Protein AF-A0A3M6Y7X3-F1 (afdb_monomer_lite)

Secondary structure (DSSP, 8-state):
----------------TT----TTSS--S-HHHHHHHHHHHTTTTSS--SSTTHHHHHHHHHHHHHHHHHH---HHHHHHHHHHHHHHHHHHGGGG--HHHHTTSBTTHHHHHHHHHHHHTT---HHHHHHHHHHHHHHHT--B-TTSPBPSB--TT-TTSSTT-EEHHHHHHHHHHHHHHHHH--S--HHHHHHSHHHHHHHHHHHHHHHHB-TTSPBPSEE--

Radius of gyration: 23.3 Å; chains: 1; bounding box: 44×69×65 Å

Structure (mmCIF, N/CA/C/O backbone):
data_AF-A0A3M6Y7X3-F1
#
_entry.id   AF-A0A3M6Y7X3-F1
#
loop_
_atom_site.group_PDB
_atom_site.id
_atom_site.type_symbol
_atom_site.label_atom_id
_atom_site.label_alt_id
_atom_site.label_comp_id
_atom_site.label_asym_id
_atom_site.label_entity_id
_atom_site.label_seq_id
_atom_site.pdbx_PDB_ins_code
_atom_site.Cartn_x
_atom_site.Cartn_y
_atom_site.Cartn_z
_atom_site.occupancy
_atom_site.B_iso_or_equiv
_atom_site.auth_seq_id
_atom_site.auth_comp_id
_atom_site.auth_asym_id
_atom_site.auth_atom_id
_atom_site.pdbx_PDB_model_num
ATOM 1 N N . MET A 1 1 ? -21.185 -50.420 46.288 1.00 38.09 1 MET A N 1
ATOM 2 C CA . MET A 1 1 ? -20.747 -51.317 45.190 1.00 38.09 1 MET A CA 1
ATOM 3 C C . MET A 1 1 ? -21.552 -50.899 43.960 1.00 38.09 1 MET A C 1
ATOM 5 O O . MET A 1 1 ? -22.755 -51.066 44.001 1.00 38.09 1 MET A O 1
ATOM 9 N N . LYS A 1 2 ? -21.058 -50.208 42.930 1.00 34.00 2 LYS A N 1
ATOM 10 C CA . LYS A 1 2 ? -19.725 -50.095 42.325 1.00 34.00 2 LYS A CA 1
ATOM 11 C C . LYS A 1 2 ? -19.302 -48.622 42.179 1.00 34.00 2 LYS A C 1
ATOM 13 O O . LYS A 1 2 ? -20.116 -47.788 41.801 1.00 34.00 2 LYS A O 1
ATOM 18 N N . LEU A 1 3 ? -18.031 -48.349 42.477 1.00 35.94 3 LEU A N 1
ATOM 19 C CA . LEU A 1 3 ? -17.312 -47.155 42.035 1.00 35.94 3 LEU A CA 1
ATOM 20 C C . LEU A 1 3 ? -17.139 -47.216 40.512 1.00 35.94 3 LEU A C 1
ATOM 22 O O . LEU A 1 3 ? -16.834 -48.288 39.989 1.00 35.94 3 LEU A O 1
ATOM 26 N N . MET A 1 4 ? -17.210 -46.071 39.836 1.00 33.69 4 MET A N 1
ATOM 27 C CA . MET A 1 4 ? -16.485 -45.880 38.583 1.00 33.69 4 MET A CA 1
ATOM 28 C C . MET A 1 4 ? -15.572 -44.670 38.756 1.00 33.69 4 MET A C 1
ATOM 30 O O . MET A 1 4 ? -16.012 -43.528 38.835 1.00 33.69 4 MET A O 1
ATOM 34 N N . GLN A 1 5 ? -14.293 -44.983 38.942 1.00 41.19 5 GLN A N 1
ATOM 35 C CA . GLN A 1 5 ? -13.183 -44.046 38.949 1.00 41.19 5 GLN A CA 1
ATOM 36 C C . GLN A 1 5 ? -13.017 -43.471 37.541 1.00 41.19 5 GLN A C 1
ATOM 38 O O . GLN A 1 5 ? -12.922 -44.227 36.579 1.00 41.19 5 GLN A O 1
ATOM 43 N N . CYS A 1 6 ? -12.883 -42.154 37.441 1.00 29.45 6 CYS A N 1
ATOM 44 C CA . CYS A 1 6 ? -12.086 -41.536 36.390 1.00 29.45 6 CYS A CA 1
ATOM 45 C C . CYS A 1 6 ? -11.098 -40.599 37.088 1.00 29.45 6 CYS A C 1
ATOM 47 O O . CYS A 1 6 ? -11.340 -39.413 37.281 1.00 29.45 6 CYS A O 1
ATOM 49 N N . LEU A 1 7 ? -10.017 -41.202 37.579 1.00 40.16 7 LEU A N 1
ATOM 50 C CA . LEU A 1 7 ? -8.804 -40.515 37.996 1.00 40.16 7 LEU A CA 1
ATOM 51 C C . LEU A 1 7 ? -7.854 -40.568 36.805 1.00 40.16 7 LEU A C 1
ATOM 53 O O . LEU A 1 7 ? -7.354 -41.646 36.516 1.00 40.16 7 LEU A O 1
ATOM 57 N N . THR A 1 8 ? -7.582 -39.423 36.181 1.00 35.75 8 THR A N 1
ATOM 58 C CA . THR A 1 8 ? -6.240 -39.073 35.684 1.00 35.75 8 THR A CA 1
ATOM 59 C C . THR A 1 8 ? -6.136 -37.558 35.470 1.00 35.75 8 THR A C 1
ATOM 61 O O . THR A 1 8 ? -6.672 -37.034 34.503 1.00 35.75 8 THR A O 1
ATOM 64 N N . SER A 1 9 ? -5.405 -36.906 36.387 1.00 34.81 9 SER A N 1
ATOM 65 C CA . SER A 1 9 ? -4.525 -35.732 36.197 1.00 34.81 9 SER A CA 1
ATOM 66 C C . SER A 1 9 ? -5.149 -34.442 35.620 1.00 34.81 9 SER A C 1
ATOM 68 O O . SER A 1 9 ? -5.301 -34.309 34.416 1.00 34.81 9 SER A O 1
ATOM 70 N N . ALA A 1 10 ? -5.659 -33.496 36.417 1.00 38.59 10 ALA A N 1
ATOM 71 C CA . ALA A 1 10 ? -4.965 -32.513 37.273 1.00 38.59 10 ALA A CA 1
ATOM 72 C C . ALA A 1 10 ? -4.172 -31.426 36.512 1.00 38.59 10 ALA A C 1
ATOM 74 O O . ALA A 1 10 ? -3.019 -31.636 36.165 1.00 38.59 10 ALA A O 1
ATOM 75 N N . PHE A 1 11 ? -4.787 -30.247 36.354 1.00 38.00 11 PHE A N 1
ATOM 76 C CA . PHE A 1 11 ? -4.205 -28.938 36.702 1.00 38.00 11 PHE A CA 1
ATOM 77 C C . PHE A 1 11 ? -5.358 -27.939 36.932 1.00 38.00 11 PHE A C 1
ATOM 79 O O . PHE A 1 11 ? -5.644 -27.069 36.117 1.00 38.00 11 PHE A O 1
ATOM 86 N N . CYS A 1 12 ? -6.068 -28.099 38.053 1.00 37.12 12 CYS A N 1
ATOM 87 C CA . CYS A 1 12 ? -6.930 -27.049 38.598 1.00 37.12 12 CYS A CA 1
ATOM 88 C C . CYS A 1 12 ? -6.118 -26.295 39.651 1.00 37.12 12 CYS A C 1
ATOM 90 O O . CYS A 1 12 ? -5.846 -26.841 40.719 1.00 37.12 12 CYS A O 1
ATOM 92 N N . LEU A 1 13 ? -5.725 -25.058 39.357 1.00 41.94 13 LEU A N 1
ATOM 93 C CA . LEU A 1 13 ? -5.190 -24.140 40.357 1.00 41.94 13 LEU A CA 1
ATOM 94 C C . LEU A 1 13 ? -6.252 -23.080 40.669 1.00 41.94 13 LEU A C 1
ATOM 96 O O . LEU A 1 13 ? -6.649 -22.316 39.798 1.00 41.94 13 LEU A O 1
ATOM 100 N N . ALA A 1 14 ? -6.655 -23.093 41.942 1.00 38.19 14 ALA A N 1
ATOM 101 C CA . ALA A 1 14 ? -7.482 -22.145 42.690 1.00 38.19 14 ALA A CA 1
ATOM 102 C C . ALA A 1 14 ? -8.991 -22.053 42.365 1.00 38.19 14 ALA A C 1
ATOM 104 O O . ALA A 1 14 ? -9.420 -21.561 41.327 1.00 38.19 14 ALA A O 1
ATOM 105 N N . LEU A 1 15 ? -9.801 -22.447 43.360 1.00 36.34 15 LEU A N 1
ATOM 106 C CA . LEU A 1 15 ? -11.173 -21.975 43.546 1.00 36.34 15 LEU A CA 1
ATOM 107 C C . LEU A 1 15 ? -11.137 -20.534 44.071 1.00 36.34 15 LEU A C 1
ATOM 109 O O . LEU A 1 15 ? -10.668 -20.302 45.184 1.00 36.34 15 LEU A O 1
ATOM 113 N N . VAL A 1 16 ? -11.721 -19.602 43.324 1.00 43.09 16 VAL A N 1
ATOM 114 C CA . VAL A 1 16 ? -12.246 -18.347 43.870 1.00 43.09 16 VAL A CA 1
ATOM 115 C C . VAL A 1 16 ? -13.746 -18.344 43.558 1.00 43.09 16 VAL A C 1
ATOM 117 O O . VAL A 1 16 ? -14.145 -18.507 42.410 1.00 43.09 16 VAL A O 1
ATOM 120 N N . GLU A 1 17 ? -14.574 -18.269 44.603 1.00 44.19 17 GLU A N 1
ATOM 121 C CA . GLU A 1 17 ? -16.031 -18.038 44.531 1.00 44.19 17 GLU A CA 1
ATOM 122 C C . GLU A 1 17 ? -16.899 -19.080 43.795 1.00 44.19 17 GLU A C 1
ATOM 124 O O . GLU A 1 17 ? -17.837 -18.749 43.073 1.00 44.19 17 GLU A O 1
ATOM 129 N N . GLY A 1 18 ? -16.666 -20.374 44.039 1.00 42.88 18 GLY A N 1
ATOM 130 C CA . GLY A 1 18 ? -17.723 -21.387 43.872 1.00 42.88 18 GLY A CA 1
ATOM 131 C C . GLY A 1 18 ? -18.232 -21.632 42.444 1.00 42.88 18 GLY A C 1
ATOM 132 O O . GLY A 1 18 ? -19.245 -22.309 42.276 1.00 42.88 18 GLY A O 1
ATOM 133 N N . ARG A 1 19 ? -17.536 -21.151 41.408 1.00 39.88 19 ARG A N 1
ATOM 134 C CA . ARG A 1 19 ? -17.781 -21.553 40.017 1.00 39.88 19 ARG A CA 1
ATOM 135 C C . ARG A 1 19 ? -16.700 -22.521 39.557 1.00 39.88 19 ARG A C 1
ATOM 137 O O . ARG A 1 19 ? -15.529 -22.169 39.458 1.00 39.88 19 ARG A O 1
ATOM 144 N N . CYS A 1 20 ? -17.106 -23.749 39.248 1.00 39.94 20 CYS A N 1
ATOM 145 C CA . CYS A 1 20 ? -16.281 -24.671 38.481 1.00 39.94 20 CYS A CA 1
ATOM 146 C C . CYS A 1 20 ? -16.370 -24.227 37.016 1.00 39.94 20 CYS A C 1
ATOM 148 O O . CYS A 1 20 ? -17.344 -24.535 36.334 1.00 39.94 20 CYS A O 1
ATOM 150 N N . ILE A 1 21 ? -15.407 -23.426 36.554 1.00 42.75 21 ILE A N 1
ATOM 151 C CA . ILE A 1 21 ? -15.276 -23.133 35.126 1.00 42.75 21 ILE A CA 1
ATOM 152 C C . ILE A 1 21 ? -14.597 -24.353 34.514 1.00 42.75 21 ILE A C 1
ATOM 154 O O . ILE A 1 21 ? -13.388 -24.546 34.641 1.00 42.75 21 ILE A O 1
ATOM 158 N N . CYS A 1 22 ? -15.390 -25.226 33.897 1.00 40.78 22 CYS A N 1
ATOM 159 C CA . CYS A 1 22 ? -14.844 -26.242 33.016 1.00 40.78 22 CYS A CA 1
ATOM 160 C C . CYS A 1 22 ? -14.127 -25.530 31.862 1.00 40.78 22 CYS A C 1
ATOM 162 O O . CYS A 1 22 ? -14.682 -24.622 31.246 1.00 40.78 22 CYS A O 1
ATOM 164 N N . LEU A 1 23 ? -12.915 -25.976 31.533 1.00 47.94 23 LEU A N 1
ATOM 165 C CA . LEU A 1 23 ? -12.105 -25.496 30.405 1.00 47.94 23 LEU A CA 1
ATOM 166 C C . LEU A 1 23 ? -12.697 -25.909 29.032 1.00 47.94 23 LEU A C 1
ATOM 168 O O . LEU A 1 23 ? -11.964 -26.194 28.093 1.00 47.94 23 LEU A O 1
ATOM 172 N N . GLY A 1 24 ? -14.025 -26.017 28.948 1.00 42.31 24 GLY A N 1
ATOM 173 C CA . GLY A 1 24 ? -14.798 -26.400 27.768 1.00 42.31 24 GLY A CA 1
ATOM 174 C C . GLY A 1 24 ? -15.565 -25.241 27.123 1.00 42.31 24 GLY A C 1
ATOM 175 O O . GLY A 1 24 ? -15.971 -25.384 25.978 1.00 42.31 24 GLY A O 1
ATOM 176 N N . ASP A 1 25 ? -15.699 -24.091 27.798 1.00 40.84 25 ASP A N 1
ATOM 177 C CA . ASP A 1 25 ? -16.406 -22.900 27.277 1.00 40.84 25 ASP A CA 1
ATOM 178 C C . ASP A 1 25 ? -15.470 -21.829 26.673 1.00 40.84 25 ASP A C 1
ATOM 180 O O . ASP A 1 25 ? -15.909 -20.758 26.267 1.00 40.84 25 ASP A O 1
ATOM 184 N N . LEU A 1 26 ? -14.167 -22.112 26.564 1.00 47.41 26 LEU A N 1
ATOM 185 C CA . LEU A 1 26 ? -13.142 -21.200 26.017 1.00 47.41 26 LEU A CA 1
ATOM 186 C C . LEU A 1 26 ? -12.874 -21.392 24.509 1.00 47.41 26 LEU A C 1
ATOM 188 O O . LEU A 1 26 ? -11.887 -20.887 23.970 1.00 47.41 26 LEU A O 1
ATOM 192 N N . HIS A 1 27 ? -13.716 -22.148 23.802 1.00 49.16 27 HIS A N 1
ATOM 193 C CA . HIS A 1 27 ? -13.480 -22.529 22.404 1.00 49.16 27 HIS A CA 1
ATOM 194 C C . HIS A 1 27 ? -14.644 -22.201 21.476 1.00 49.16 27 HIS A C 1
ATOM 196 O O . HIS A 1 27 ? -15.129 -23.043 20.727 1.00 49.16 27 HIS A O 1
ATOM 202 N N . ASN A 1 28 ? -15.030 -20.926 21.461 1.00 54.81 28 ASN A N 1
ATOM 203 C CA . ASN A 1 28 ? -15.602 -20.348 20.246 1.00 54.81 28 ASN A CA 1
ATOM 204 C C . ASN A 1 28 ? -15.096 -18.925 19.957 1.00 54.81 28 ASN A C 1
ATOM 206 O O . ASN A 1 28 ? -15.743 -18.160 19.248 1.00 54.81 28 ASN A O 1
ATOM 210 N N . GLU A 1 29 ? -13.933 -18.554 20.502 1.00 66.00 29 GLU A N 1
ATOM 211 C CA . GLU A 1 29 ? -13.238 -17.346 20.064 1.00 66.00 29 GLU A CA 1
ATOM 212 C C . GLU A 1 29 ? -12.485 -17.638 18.769 1.00 66.00 29 GLU A C 1
ATOM 214 O O . GLU A 1 29 ? -11.656 -18.550 18.689 1.00 66.00 29 GLU A O 1
ATOM 219 N N . SER A 1 30 ? -12.797 -16.853 17.740 1.00 86.12 30 SER A N 1
ATOM 220 C CA . SER A 1 30 ? -12.143 -16.918 16.437 1.00 86.12 30 SER A CA 1
ATOM 221 C C . SER A 1 30 ? -10.619 -16.870 16.589 1.00 86.12 30 SER A C 1
ATOM 223 O O . SER A 1 30 ? -10.072 -15.948 17.198 1.00 86.12 30 SER A O 1
ATOM 225 N N . LEU A 1 31 ? -9.915 -17.838 15.985 1.00 92.94 31 LEU A N 1
ATOM 226 C CA . LEU A 1 31 ? -8.445 -17.870 15.960 1.00 92.94 31 LEU A CA 1
ATOM 227 C C . LEU A 1 31 ? -7.849 -16.577 15.381 1.00 92.94 31 LEU A C 1
ATOM 229 O O . LEU A 1 31 ? -6.760 -16.176 15.787 1.00 92.94 31 LEU A O 1
ATOM 233 N N . ALA A 1 32 ? -8.571 -15.905 14.478 1.00 92.62 32 ALA A N 1
ATOM 234 C CA . ALA A 1 32 ? -8.159 -14.618 13.929 1.00 92.62 32 ALA A CA 1
ATOM 235 C C . ALA A 1 32 ? -8.141 -13.517 15.002 1.00 92.62 32 ALA A C 1
ATOM 237 O O . ALA A 1 32 ? -7.169 -12.771 15.092 1.00 92.62 32 ALA A O 1
ATOM 238 N N . LEU A 1 33 ? -9.166 -13.454 15.860 1.00 93.94 33 LEU A N 1
ATOM 239 C CA . LEU A 1 33 ? -9.227 -12.471 16.947 1.00 93.94 33 LEU A CA 1
ATOM 240 C C . LEU A 1 33 ? -8.144 -12.747 17.994 1.00 93.94 33 LEU A C 1
ATOM 242 O O . LEU A 1 33 ? -7.407 -11.837 18.360 1.00 93.94 33 LEU A O 1
ATOM 246 N N . ARG A 1 34 ? -7.939 -14.017 18.365 1.00 94.06 34 ARG A N 1
ATOM 247 C CA . ARG A 1 34 ? -6.855 -14.415 19.281 1.00 94.06 34 ARG A CA 1
ATOM 248 C C . ARG A 1 34 ? -5.462 -14.071 18.742 1.00 94.06 34 ARG A C 1
ATOM 250 O O . ARG A 1 34 ? -4.562 -13.737 19.512 1.00 94.06 34 ARG A O 1
ATOM 257 N N . MET A 1 35 ? -5.260 -14.146 17.424 1.00 95.88 35 MET A N 1
ATOM 258 C CA . MET A 1 35 ? -4.006 -13.716 16.798 1.00 95.88 35 MET A CA 1
ATOM 259 C C . MET A 1 35 ? -3.808 -12.200 16.917 1.00 95.88 35 MET A C 1
ATOM 261 O O . MET A 1 35 ? -2.718 -11.751 17.274 1.00 95.88 35 MET A O 1
ATOM 265 N N . VAL A 1 36 ? -4.861 -11.413 16.674 1.00 95.94 36 VAL A N 1
ATOM 266 C CA . VAL A 1 36 ? -4.830 -9.953 16.846 1.00 95.94 36 VAL A CA 1
ATOM 267 C C . VAL A 1 36 ? -4.511 -9.578 18.294 1.00 95.94 36 VAL A C 1
ATOM 269 O O . VAL A 1 36 ? -3.591 -8.796 18.526 1.00 95.94 36 VAL A O 1
ATOM 272 N N . GLU A 1 37 ? -5.178 -10.197 19.269 1.00 95.19 37 GLU A N 1
ATOM 273 C CA . GLU A 1 37 ? -4.894 -9.999 20.698 1.00 95.19 37 GLU A CA 1
ATOM 274 C C . GLU A 1 37 ? -3.444 -10.331 21.041 1.00 95.19 37 GLU A C 1
ATOM 276 O O . GLU A 1 37 ? -2.765 -9.556 21.714 1.00 95.19 37 GLU A O 1
ATOM 281 N N . SER A 1 38 ? -2.945 -11.465 20.544 1.00 96.38 38 SER A N 1
ATOM 282 C CA . SER A 1 38 ? -1.565 -11.885 20.775 1.00 96.38 38 SER A CA 1
ATOM 283 C C . SER A 1 38 ? -0.556 -10.878 20.222 1.00 96.38 38 SER A C 1
ATOM 285 O O . SER A 1 38 ? 0.457 -10.608 20.873 1.00 96.38 38 SER A O 1
ATOM 287 N N . ASN A 1 39 ? -0.805 -10.328 19.032 1.00 96.44 39 ASN A N 1
ATOM 288 C CA . ASN A 1 39 ? 0.063 -9.322 18.423 1.00 96.44 39 ASN A CA 1
ATOM 289 C C . ASN A 1 39 ? 0.045 -8.014 19.227 1.00 96.44 39 ASN A C 1
ATOM 291 O O . ASN A 1 39 ? 1.115 -7.504 19.562 1.00 96.44 39 ASN A O 1
ATOM 295 N N . ILE A 1 40 ? -1.140 -7.527 19.613 1.00 96.25 40 ILE A N 1
ATOM 296 C CA . ILE A 1 40 ? -1.298 -6.309 20.425 1.00 96.25 40 ILE A CA 1
ATOM 297 C C . ILE A 1 40 ? -0.615 -6.468 21.788 1.00 96.25 40 ILE A C 1
ATOM 299 O O . ILE A 1 40 ? 0.143 -5.591 22.205 1.00 96.25 40 ILE A O 1
ATOM 303 N N . ALA A 1 41 ? -0.798 -7.610 22.459 1.00 96.19 41 ALA A N 1
ATOM 304 C CA . ALA A 1 41 ? -0.160 -7.899 23.744 1.00 96.19 41 ALA A CA 1
ATOM 305 C C . ALA A 1 41 ? 1.379 -7.880 23.658 1.00 96.19 41 ALA A C 1
ATOM 307 O O . ALA A 1 41 ? 2.053 -7.512 24.619 1.00 96.19 41 ALA A O 1
ATOM 308 N N . ARG A 1 42 ? 1.940 -8.230 22.493 1.00 95.88 42 ARG A N 1
ATOM 309 C CA . ARG A 1 42 ? 3.383 -8.180 22.198 1.00 95.88 42 ARG A CA 1
ATOM 310 C C . ARG A 1 42 ? 3.836 -6.853 21.581 1.00 95.88 42 ARG A C 1
ATOM 312 O O . ARG A 1 42 ? 4.979 -6.761 21.142 1.00 95.88 42 ARG A O 1
ATOM 319 N N . GLN A 1 43 ? 2.964 -5.844 21.545 1.00 93.31 43 GLN A N 1
ATOM 320 C CA . GLN A 1 43 ? 3.215 -4.530 20.945 1.00 93.31 43 GLN A CA 1
ATOM 321 C C . GLN A 1 43 ? 3.628 -4.594 19.463 1.00 93.31 43 GLN A C 1
ATOM 323 O O . GLN A 1 43 ? 4.352 -3.734 18.961 1.00 93.31 43 GLN A O 1
ATOM 328 N N . GLN A 1 44 ? 3.182 -5.625 18.744 1.00 92.50 44 GLN A N 1
ATOM 329 C CA . GLN A 1 44 ? 3.457 -5.764 17.320 1.00 92.50 44 GLN A CA 1
ATOM 330 C C . GLN A 1 44 ? 2.478 -4.936 16.500 1.00 92.50 44 GLN A C 1
ATOM 332 O O . GLN A 1 44 ? 1.275 -4.963 16.740 1.00 92.50 44 GLN A O 1
ATOM 337 N N . GLY A 1 45 ? 3.005 -4.225 15.504 1.00 88.50 45 GLY A N 1
ATOM 338 C CA . GLY A 1 45 ? 2.203 -3.323 14.684 1.00 88.50 45 GLY A CA 1
ATOM 339 C C . GLY A 1 45 ? 1.825 -2.010 15.382 1.00 88.50 45 GLY A C 1
ATOM 340 O O . GLY A 1 45 ? 0.971 -1.292 14.876 1.00 88.50 45 GLY A O 1
ATOM 341 N N . ALA A 1 46 ? 2.458 -1.690 16.521 1.00 90.19 46 ALA A N 1
ATOM 342 C CA . ALA A 1 46 ? 2.232 -0.444 17.261 1.00 90.19 46 ALA A CA 1
ATOM 343 C C . ALA A 1 46 ? 2.792 0.799 16.553 1.00 90.19 46 ALA A C 1
ATOM 345 O O . ALA A 1 46 ? 2.307 1.901 16.776 1.00 90.19 46 ALA A O 1
ATOM 346 N N . ALA A 1 47 ? 3.866 0.632 15.777 1.00 89.62 47 ALA A N 1
ATOM 347 C CA . ALA A 1 47 ? 4.608 1.706 15.129 1.00 89.62 47 ALA A CA 1
ATOM 348 C C . ALA A 1 47 ? 5.492 1.144 14.003 1.00 89.62 47 ALA A C 1
ATOM 350 O O . ALA A 1 47 ? 5.597 -0.074 13.814 1.00 89.62 47 ALA A O 1
ATOM 351 N N . LEU A 1 48 ? 6.163 2.038 13.276 1.00 89.25 48 LEU A N 1
ATOM 352 C CA . LEU A 1 48 ? 7.145 1.670 12.259 1.00 89.25 48 LEU A CA 1
ATOM 353 C C . LEU A 1 48 ? 8.298 0.858 12.849 1.00 89.25 48 LEU A C 1
ATOM 355 O O . LEU A 1 48 ? 8.836 1.169 13.911 1.00 89.25 48 LEU A O 1
ATOM 359 N N . THR A 1 49 ? 8.728 -0.148 12.093 1.00 82.81 49 THR A N 1
ATOM 360 C CA . THR A 1 49 ? 10.003 -0.823 12.346 1.00 82.81 49 THR A CA 1
ATOM 361 C C . THR A 1 49 ? 11.129 -0.117 11.592 1.00 82.81 49 THR A C 1
ATOM 363 O O . THR A 1 49 ? 10.889 0.643 10.654 1.00 82.81 49 THR A O 1
ATOM 366 N N . THR A 1 50 ? 12.377 -0.397 11.963 1.00 78.25 50 THR A N 1
ATOM 367 C CA . THR A 1 50 ? 13.555 0.122 11.251 1.00 78.25 50 THR A CA 1
ATOM 368 C C . THR A 1 50 ? 13.819 -0.587 9.918 1.00 78.25 50 THR A C 1
ATOM 370 O O . THR A 1 50 ? 14.581 -0.074 9.099 1.00 78.25 50 THR A O 1
ATOM 373 N N . ALA A 1 51 ? 13.201 -1.749 9.678 1.00 79.19 51 ALA A N 1
ATOM 374 C CA . ALA A 1 51 ? 13.359 -2.512 8.447 1.00 79.19 51 ALA A CA 1
ATOM 375 C C . ALA A 1 51 ? 12.397 -2.014 7.359 1.00 79.19 51 ALA A C 1
ATOM 377 O O . ALA A 1 51 ? 11.215 -1.786 7.615 1.00 79.19 51 ALA A O 1
ATOM 378 N N . SER A 1 52 ? 12.883 -1.907 6.120 1.00 69.75 52 SER A N 1
ATOM 379 C CA . SER A 1 52 ? 12.074 -1.475 4.972 1.00 69.75 52 SER A CA 1
ATOM 380 C C . SER A 1 52 ? 10.962 -2.469 4.612 1.00 69.75 52 SER A C 1
ATOM 382 O O . SER A 1 52 ? 9.869 -2.040 4.256 1.00 69.75 52 SER A O 1
ATOM 384 N N . THR A 1 53 ? 11.189 -3.774 4.804 1.00 72.38 53 THR A N 1
ATOM 385 C CA . THR A 1 53 ? 10.152 -4.824 4.713 1.00 72.38 53 THR A CA 1
ATOM 386 C C . THR A 1 53 ? 9.091 -4.713 5.812 1.00 72.38 53 THR A C 1
ATOM 388 O O . THR A 1 53 ? 8.050 -5.364 5.756 1.00 72.38 53 THR A O 1
ATOM 391 N N . GLY A 1 54 ? 9.322 -3.878 6.826 1.00 87.56 54 GLY A N 1
ATOM 392 C CA . GLY A 1 54 ? 8.359 -3.627 7.887 1.00 87.56 54 GLY A CA 1
ATOM 393 C C . GLY A 1 54 ? 7.136 -2.831 7.432 1.00 87.56 54 GLY A C 1
ATOM 394 O O . GLY A 1 54 ? 6.125 -2.864 8.128 1.00 87.56 54 GLY A O 1
ATOM 395 N N . PHE A 1 55 ? 7.181 -2.136 6.286 1.00 94.69 55 PHE A N 1
ATOM 396 C CA . PHE A 1 55 ? 6.042 -1.331 5.827 1.00 94.69 55 PHE A CA 1
ATOM 397 C C . PHE A 1 55 ? 4.852 -2.201 5.410 1.00 94.69 55 PHE A C 1
ATOM 399 O O . PHE A 1 55 ? 3.744 -1.974 5.895 1.00 94.69 55 PHE A O 1
ATOM 406 N N . ILE A 1 56 ? 5.080 -3.237 4.592 1.00 93.94 56 ILE A N 1
ATOM 407 C CA . ILE A 1 56 ? 4.019 -4.170 4.178 1.00 93.94 56 ILE A CA 1
ATOM 408 C C . ILE A 1 56 ? 3.492 -4.973 5.370 1.00 93.94 56 ILE A C 1
ATOM 410 O O . ILE A 1 56 ? 2.287 -5.157 5.503 1.00 93.94 56 ILE A O 1
ATOM 414 N N . GLN A 1 57 ? 4.368 -5.376 6.296 1.00 94.50 57 GLN A N 1
ATOM 415 C CA . GLN A 1 57 ? 3.972 -6.089 7.515 1.00 94.50 57 GLN A CA 1
ATOM 416 C C . GLN A 1 57 ? 3.066 -5.233 8.405 1.00 94.50 57 GLN A C 1
ATOM 418 O O . GLN A 1 57 ? 2.030 -5.708 8.872 1.00 94.50 57 GLN A O 1
ATOM 423 N N . LEU A 1 58 ? 3.441 -3.969 8.624 1.00 95.50 58 LEU A N 1
ATOM 424 C CA . LEU A 1 58 ? 2.649 -3.039 9.421 1.00 95.50 58 LEU A CA 1
ATOM 425 C C . LEU A 1 58 ? 1.314 -2.728 8.738 1.00 95.50 58 LEU A C 1
ATOM 427 O O . LEU A 1 58 ? 0.275 -2.823 9.386 1.00 95.50 58 LEU A O 1
ATOM 431 N N . GLY A 1 59 ? 1.318 -2.428 7.438 1.00 95.88 59 GLY A N 1
ATOM 432 C CA . GLY A 1 59 ? 0.087 -2.145 6.702 1.00 95.88 59 GLY A CA 1
ATOM 433 C C . GLY A 1 59 ? -0.863 -3.346 6.643 1.00 95.88 59 GLY A C 1
ATOM 434 O O . GLY A 1 59 ? -2.068 -3.177 6.825 1.00 95.88 59 GLY A O 1
ATOM 435 N N . LEU A 1 60 ? -0.340 -4.568 6.489 1.00 95.88 60 LEU A N 1
ATOM 436 C CA . LEU A 1 60 ? -1.135 -5.797 6.554 1.00 95.88 60 LEU A CA 1
ATOM 437 C C . LEU A 1 60 ? -1.747 -6.002 7.945 1.00 95.88 60 LEU A C 1
ATOM 439 O O . LEU A 1 60 ? -2.923 -6.344 8.063 1.00 95.88 60 LEU A O 1
ATOM 443 N N . PHE A 1 61 ? -0.971 -5.771 9.007 1.00 97.12 61 PHE A N 1
ATOM 444 C CA . PHE A 1 61 ? -1.492 -5.856 10.368 1.00 97.12 61 PHE A CA 1
ATOM 445 C C . PHE A 1 61 ? -2.588 -4.813 10.625 1.00 97.12 61 PHE A C 1
ATOM 447 O O . PHE A 1 61 ? -3.617 -5.152 11.202 1.00 97.12 61 PHE A O 1
ATOM 454 N N . GLN A 1 62 ? -2.414 -3.575 10.156 1.00 97.38 62 GLN A N 1
ATOM 455 C CA . GLN A 1 62 ? -3.425 -2.519 10.265 1.00 97.38 62 GLN A CA 1
ATOM 456 C C . GLN A 1 62 ? -4.726 -2.892 9.532 1.00 97.38 62 GLN A C 1
ATOM 458 O O . GLN A 1 62 ? -5.810 -2.735 10.097 1.00 97.38 62 GLN A O 1
ATOM 463 N N . GLN A 1 63 ? -4.633 -3.477 8.331 1.00 97.00 63 GLN A N 1
ATOM 464 C CA . GLN A 1 63 ? -5.798 -3.994 7.600 1.00 97.00 63 GLN A CA 1
ATOM 465 C C . GLN A 1 63 ? -6.498 -5.122 8.375 1.00 97.00 63 GLN A C 1
ATOM 467 O O . GLN A 1 63 ? -7.720 -5.100 8.543 1.00 97.00 63 GLN A O 1
ATOM 472 N N . ALA A 1 64 ? -5.734 -6.084 8.902 1.00 97.25 64 ALA A N 1
ATOM 473 C CA . ALA A 1 64 ? -6.276 -7.179 9.705 1.00 97.25 64 ALA A CA 1
ATOM 474 C C . ALA A 1 64 ? -6.943 -6.675 10.997 1.00 97.25 64 ALA A C 1
ATOM 476 O O . ALA A 1 64 ? -8.015 -7.153 11.368 1.00 97.25 64 ALA A O 1
ATOM 477 N N . LEU A 1 65 ? -6.347 -5.680 11.659 1.00 97.94 65 LEU A N 1
ATOM 478 C CA . LEU A 1 65 ? -6.895 -5.056 12.859 1.00 97.94 65 LEU A CA 1
ATOM 479 C C . LEU A 1 65 ? -8.207 -4.322 12.556 1.00 97.94 65 LEU A C 1
ATOM 481 O O . LEU A 1 65 ? -9.176 -4.491 13.292 1.00 97.94 65 LEU A O 1
ATOM 485 N N . ARG A 1 66 ? -8.287 -3.588 11.439 1.00 97.31 66 ARG A N 1
ATOM 486 C CA . ARG A 1 66 ? -9.531 -2.952 10.973 1.00 97.31 66 ARG A CA 1
ATOM 487 C C . ARG A 1 66 ? -10.638 -3.983 10.729 1.00 97.31 66 ARG A C 1
ATOM 489 O O . ARG A 1 66 ? -11.769 -3.794 11.175 1.00 97.31 66 ARG A O 1
ATOM 496 N N . ALA A 1 67 ? -10.312 -5.112 10.097 1.00 96.94 67 ALA A N 1
ATOM 497 C CA . ALA A 1 67 ? -11.260 -6.211 9.911 1.00 96.94 67 ALA A CA 1
ATOM 498 C C . ALA A 1 67 ? -11.713 -6.827 11.251 1.00 96.94 67 ALA A C 1
ATOM 500 O O . ALA A 1 67 ? -12.900 -7.094 11.438 1.00 96.94 67 ALA A O 1
ATOM 501 N N . ALA A 1 68 ? -10.796 -7.003 12.206 1.00 96.94 68 ALA A N 1
ATOM 502 C CA . ALA A 1 68 ? -11.104 -7.525 13.536 1.00 96.94 68 ALA A CA 1
ATOM 503 C C . ALA A 1 68 ? -11.999 -6.575 14.351 1.00 96.94 68 ALA A C 1
ATOM 505 O O . ALA A 1 68 ? -12.954 -7.029 14.982 1.00 96.94 68 ALA A O 1
ATOM 506 N N . ILE A 1 69 ? -11.750 -5.262 14.279 1.00 97.06 69 ILE A N 1
ATOM 507 C CA . ILE A 1 69 ? -12.608 -4.214 14.854 1.00 97.06 69 ILE A CA 1
ATOM 508 C C . ILE A 1 69 ? -14.032 -4.337 14.301 1.00 97.06 69 ILE A C 1
ATOM 510 O O . ILE A 1 69 ? -14.991 -4.324 15.070 1.00 97.06 69 ILE A O 1
ATOM 514 N N . ASN A 1 70 ? -14.190 -4.518 12.988 1.00 95.94 70 ASN A N 1
ATOM 515 C CA . ASN A 1 70 ? -15.510 -4.672 12.372 1.00 95.94 70 ASN A CA 1
ATOM 516 C C . ASN A 1 70 ? -16.206 -5.980 12.778 1.00 95.94 70 ASN A C 1
ATOM 518 O O . ASN A 1 70 ? -17.424 -5.992 12.956 1.00 95.94 70 ASN A O 1
ATOM 522 N N . ALA A 1 71 ? -15.446 -7.062 12.955 1.00 95.06 71 ALA A N 1
ATOM 523 C CA . ALA A 1 71 ? -15.976 -8.381 13.289 1.00 95.06 71 ALA A CA 1
ATOM 524 C C . ALA A 1 71 ? -16.338 -8.553 14.774 1.00 95.06 71 ALA A C 1
ATOM 526 O O . ALA A 1 71 ? -17.218 -9.354 15.094 1.00 95.06 71 ALA A O 1
ATOM 527 N N . THR A 1 72 ? -15.673 -7.845 15.693 1.00 93.31 72 THR A N 1
ATOM 528 C CA . THR A 1 72 ? -15.936 -8.010 17.129 1.00 93.31 72 THR A CA 1
ATOM 529 C C . THR A 1 72 ? -17.250 -7.348 17.560 1.00 93.31 72 THR A C 1
ATOM 531 O O . THR A 1 72 ? -17.566 -6.205 17.203 1.00 93.31 72 THR A O 1
ATOM 534 N N . SER A 1 73 ? -18.019 -8.071 18.378 1.00 93.19 73 SER A N 1
ATOM 535 C CA . SER A 1 73 ? -19.209 -7.562 19.069 1.00 93.19 73 SER A CA 1
ATOM 536 C C . SER A 1 73 ? -18.892 -6.982 20.452 1.00 93.19 73 SER A C 1
ATOM 538 O O . SER A 1 73 ? -19.767 -6.385 21.075 1.00 93.19 73 SER A O 1
ATOM 540 N N . ASN A 1 74 ? -17.665 -7.157 20.952 1.00 94.50 74 ASN A N 1
ATOM 541 C CA . ASN A 1 74 ? -17.239 -6.634 22.245 1.00 94.50 74 ASN A CA 1
ATOM 542 C C . ASN A 1 74 ? -16.883 -5.143 22.108 1.00 94.50 74 ASN A C 1
ATOM 544 O O . ASN A 1 74 ? -15.913 -4.783 21.442 1.00 94.50 74 ASN A O 1
ATOM 548 N N . SER A 1 75 ? -17.675 -4.269 22.735 1.00 95.94 75 SER A N 1
ATOM 549 C CA . SER A 1 75 ? -17.508 -2.813 22.644 1.00 95.94 75 SER A CA 1
ATOM 550 C C . SER A 1 75 ? -16.210 -2.313 23.279 1.00 95.94 75 SER A C 1
ATOM 552 O O . SER A 1 75 ? -15.578 -1.421 22.719 1.00 95.94 75 SER A O 1
ATOM 554 N N . THR A 1 76 ? -15.782 -2.895 24.401 1.00 96.19 76 THR A N 1
ATOM 555 C CA . THR A 1 76 ? -14.513 -2.540 25.054 1.00 96.19 76 THR A CA 1
ATOM 556 C C . THR A 1 76 ? -13.338 -2.875 24.145 1.00 96.19 76 THR A C 1
ATOM 558 O O . THR A 1 76 ? -12.519 -2.012 23.846 1.00 96.19 76 THR A O 1
ATOM 561 N N . GLN A 1 77 ? -13.316 -4.098 23.614 1.00 94.88 77 GLN A N 1
ATOM 562 C CA . GLN A 1 77 ? -12.282 -4.546 22.684 1.00 94.88 77 GLN A CA 1
ATOM 563 C C . GLN A 1 77 ? -12.258 -3.694 21.408 1.00 94.88 77 GLN A C 1
ATOM 565 O O . GLN A 1 77 ? -11.198 -3.275 20.953 1.00 94.88 77 GLN A O 1
ATOM 570 N N . LYS A 1 78 ? -13.436 -3.372 20.861 1.00 96.81 78 LYS A N 1
ATOM 571 C CA . LYS A 1 78 ? -13.587 -2.477 19.709 1.00 96.81 78 LYS A CA 1
ATOM 572 C C . LYS A 1 78 ? -12.967 -1.101 19.961 1.00 96.81 78 LYS A C 1
ATOM 574 O O . LYS A 1 78 ? -12.290 -0.589 19.071 1.00 96.81 78 LYS A O 1
ATOM 579 N N . LEU A 1 79 ? -13.164 -0.518 21.145 1.00 97.62 79 LEU A N 1
ATOM 580 C CA . LEU A 1 79 ? -12.579 0.774 21.520 1.00 97.62 79 LEU A CA 1
ATOM 581 C C . LEU A 1 79 ? -11.054 0.687 21.667 1.00 97.62 79 LEU A C 1
ATOM 583 O O . LEU A 1 79 ? -10.339 1.507 21.093 1.00 97.62 79 LEU A O 1
ATOM 587 N N . GLU A 1 80 ? -10.551 -0.320 22.382 1.00 97.25 80 GLU A N 1
ATOM 588 C CA . GLU A 1 80 ? -9.112 -0.522 22.600 1.00 97.25 80 GLU A CA 1
ATOM 589 C C . GLU A 1 80 ? -8.359 -0.756 21.287 1.00 97.25 80 GLU A C 1
ATOM 591 O O . GLU A 1 80 ? -7.332 -0.129 21.026 1.00 97.25 80 GLU A O 1
ATOM 596 N N . TRP A 1 81 ? -8.892 -1.618 20.422 1.00 97.88 81 TRP A N 1
ATOM 597 C CA . TRP A 1 81 ? -8.300 -1.915 19.121 1.00 97.88 81 TRP A CA 1
ATOM 598 C C . TRP A 1 81 ? -8.359 -0.729 18.168 1.00 97.88 81 TRP A C 1
ATOM 600 O O . TRP A 1 81 ? -7.377 -0.467 17.477 1.00 97.88 81 TRP A O 1
ATOM 610 N N . SER A 1 82 ? -9.466 0.020 18.161 1.00 97.38 82 SER A N 1
ATOM 611 C CA . SER A 1 82 ? -9.565 1.264 17.387 1.00 97.38 82 SER A CA 1
ATOM 612 C C . SER A 1 82 ? -8.514 2.280 17.831 1.00 97.38 82 SER A C 1
ATOM 614 O O . SER A 1 82 ? -7.851 2.883 16.991 1.00 97.38 82 SER A O 1
ATOM 616 N N . ALA A 1 83 ? -8.298 2.430 19.142 1.00 96.75 83 ALA A N 1
ATOM 617 C CA . ALA A 1 83 ? -7.257 3.306 19.668 1.00 96.75 83 ALA A CA 1
ATOM 618 C C . ALA A 1 83 ? -5.847 2.823 19.285 1.00 96.75 83 ALA A C 1
ATOM 620 O O . ALA A 1 83 ? -5.012 3.640 18.899 1.00 96.75 83 ALA A O 1
ATOM 621 N N . TYR A 1 84 ? -5.589 1.512 19.345 1.00 97.88 84 TYR A N 1
ATOM 622 C CA . TYR A 1 84 ? -4.313 0.921 18.933 1.00 97.88 84 TYR A CA 1
ATOM 623 C C . TYR A 1 84 ? -4.027 1.155 17.444 1.00 97.88 84 TYR A C 1
ATOM 625 O O . TYR A 1 84 ? -2.940 1.612 17.090 1.00 97.88 84 TYR A O 1
ATOM 633 N N . LEU A 1 85 ? -5.021 0.908 16.581 1.00 97.44 85 LEU A N 1
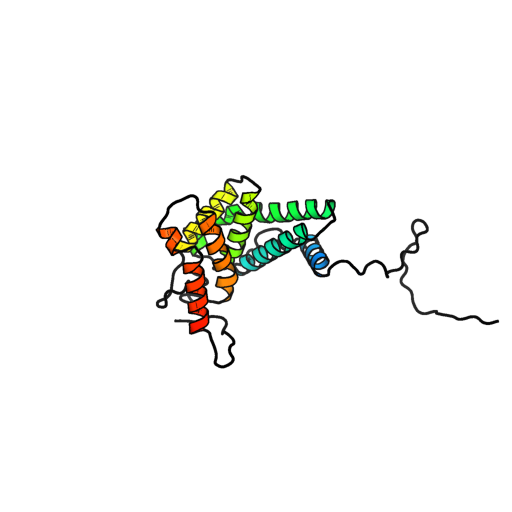ATOM 634 C CA . LEU A 1 85 ? -4.938 1.152 15.141 1.00 97.44 85 LEU A CA 1
ATOM 635 C C . LEU A 1 85 ? -4.648 2.625 14.846 1.00 97.44 85 LEU A C 1
ATOM 637 O O . LEU A 1 85 ? -3.695 2.932 14.131 1.00 97.44 85 LEU A O 1
ATOM 641 N N . ARG A 1 86 ? -5.438 3.527 15.439 1.00 95.88 86 ARG A N 1
ATOM 642 C CA . ARG A 1 86 ? -5.295 4.973 15.258 1.00 95.88 86 ARG A CA 1
ATOM 643 C C . ARG A 1 86 ? -3.909 5.450 15.676 1.00 95.88 86 ARG A C 1
ATOM 645 O O . ARG A 1 86 ? -3.243 6.110 14.891 1.00 95.88 86 ARG A O 1
ATOM 652 N N . ASN A 1 87 ? -3.442 5.060 16.863 1.00 95.38 87 ASN A N 1
ATOM 653 C CA . ASN A 1 87 ? -2.112 5.432 17.352 1.00 95.38 87 ASN A CA 1
ATOM 654 C C . ASN A 1 87 ? -0.995 4.908 16.433 1.00 95.38 87 ASN A C 1
ATOM 656 O O . ASN A 1 87 ? -0.024 5.620 16.179 1.00 95.38 87 ASN A O 1
ATOM 660 N N . GLY A 1 88 ? -1.124 3.682 15.917 1.00 94.69 88 GLY A N 1
ATOM 661 C CA . GLY A 1 88 ? -0.155 3.121 14.975 1.00 94.69 88 GLY A CA 1
ATOM 662 C C . GLY A 1 88 ? -0.107 3.879 13.650 1.00 94.69 88 GLY A C 1
ATOM 663 O O . GLY A 1 88 ? 0.975 4.110 13.116 1.00 94.69 88 GLY A O 1
ATOM 664 N N . ILE A 1 89 ? -1.260 4.319 13.144 1.00 95.94 89 ILE A N 1
ATOM 665 C CA . ILE A 1 89 ? -1.356 5.121 11.921 1.00 95.94 89 ILE A CA 1
ATOM 666 C C . ILE A 1 89 ? -0.772 6.521 12.142 1.00 95.94 89 ILE A C 1
ATOM 668 O O . ILE A 1 89 ? 0.206 6.880 11.481 1.00 95.94 89 ILE A O 1
ATOM 672 N N . THR A 1 90 ? -1.292 7.277 13.110 1.00 93.62 90 THR A N 1
ATOM 673 C CA . THR A 1 90 ? -0.904 8.681 13.326 1.00 93.62 90 THR A CA 1
ATOM 674 C C . THR A 1 90 ? 0.557 8.825 13.749 1.00 93.62 90 THR A C 1
ATOM 676 O O . THR A 1 90 ? 1.237 9.745 13.305 1.00 93.62 90 THR A O 1
ATOM 679 N N . SER A 1 91 ? 1.108 7.879 14.519 1.00 93.88 91 SER A N 1
ATOM 680 C CA . SER A 1 91 ? 2.538 7.896 14.871 1.00 93.88 91 SER A CA 1
ATOM 681 C C . SER A 1 91 ? 3.471 7.612 13.687 1.00 93.88 91 SER A C 1
ATOM 683 O O . SER A 1 91 ? 4.632 8.025 13.704 1.00 93.88 91 SER A O 1
ATOM 685 N N . SER A 1 92 ? 2.986 6.918 12.654 1.00 94.81 92 SER A N 1
ATOM 686 C CA . SER A 1 92 ? 3.781 6.558 11.475 1.00 94.81 92 SER A CA 1
ATOM 687 C C . SER A 1 92 ? 3.730 7.602 10.355 1.00 94.81 92 SER A C 1
ATOM 689 O O . SER A 1 92 ? 4.733 7.779 9.655 1.00 94.81 92 SER A O 1
ATOM 691 N N . ALA A 1 93 ? 2.622 8.339 10.224 1.00 95.62 93 ALA A N 1
ATOM 692 C CA . ALA A 1 93 ? 2.400 9.322 9.161 1.00 95.62 93 ALA A CA 1
ATOM 693 C C . ALA A 1 93 ? 3.529 10.370 9.008 1.00 95.62 93 ALA A C 1
ATOM 695 O O . ALA A 1 93 ? 4.009 10.542 7.882 1.00 95.62 93 ALA A O 1
ATOM 696 N N . PRO A 1 94 ? 4.088 10.974 10.084 1.00 96.25 94 PRO A N 1
ATOM 697 C CA . PRO A 1 94 ? 5.163 11.967 9.959 1.00 96.25 94 PRO A CA 1
ATOM 698 C C . PRO A 1 94 ? 6.414 11.477 9.211 1.00 96.25 94 PRO A C 1
ATOM 700 O O . PRO A 1 94 ? 7.151 12.274 8.633 1.00 96.25 94 PRO A O 1
ATOM 703 N N . SER A 1 95 ? 6.661 10.162 9.175 1.00 95.69 95 SER A N 1
ATOM 704 C CA . SER A 1 95 ? 7.810 9.575 8.464 1.00 95.69 95 SER A CA 1
ATOM 705 C C . SER A 1 95 ? 7.671 9.582 6.935 1.00 95.69 95 SER A C 1
ATOM 707 O O . SER A 1 95 ? 8.634 9.241 6.234 1.00 95.69 95 SER A O 1
ATOM 709 N N . PHE A 1 96 ? 6.492 9.952 6.424 1.00 97.00 96 PHE A N 1
ATOM 710 C CA . PHE A 1 96 ? 6.130 9.916 5.008 1.00 97.00 96 PHE A CA 1
ATOM 711 C C . PHE A 1 96 ? 5.789 11.292 4.427 1.00 97.00 96 PHE A C 1
ATOM 713 O O . PHE A 1 96 ? 5.338 11.351 3.294 1.00 97.00 96 PHE A O 1
ATOM 720 N N . LEU A 1 97 ? 6.093 12.396 5.113 1.00 97.62 97 LEU A N 1
ATOM 721 C CA . LEU A 1 97 ? 5.815 13.766 4.640 1.00 97.62 97 LEU A CA 1
ATOM 722 C C . LEU A 1 97 ? 6.696 14.243 3.462 1.00 97.62 97 LEU A C 1
ATOM 724 O O . LEU A 1 97 ? 6.627 15.402 3.064 1.00 97.62 97 LEU A O 1
ATOM 728 N N . ASN A 1 98 ? 7.577 13.398 2.914 1.00 97.81 98 ASN A N 1
ATOM 729 C CA . ASN A 1 98 ? 8.516 13.790 1.860 1.00 97.81 98 ASN A CA 1
ATOM 730 C C . ASN A 1 98 ? 8.462 12.832 0.663 1.00 97.81 98 ASN A C 1
ATOM 732 O O . ASN A 1 98 ? 9.006 11.726 0.712 1.00 97.81 98 ASN A O 1
ATOM 736 N N . ALA A 1 99 ? 7.872 13.299 -0.439 1.00 97.06 99 ALA A N 1
ATOM 737 C CA . ALA A 1 99 ? 7.673 12.518 -1.659 1.00 97.06 99 ALA A CA 1
ATOM 738 C C . ALA A 1 99 ? 8.981 11.980 -2.264 1.00 97.06 99 ALA A C 1
ATOM 740 O O . ALA A 1 99 ? 9.079 10.796 -2.590 1.00 97.06 99 ALA A O 1
ATOM 741 N N . SER A 1 100 ? 10.020 12.813 -2.345 1.00 96.06 100 SER A N 1
ATOM 742 C CA . SER A 1 100 ? 11.320 12.432 -2.914 1.00 96.06 100 SER A CA 1
ATOM 743 C C . SER A 1 100 ? 12.055 11.385 -2.075 1.00 96.06 100 SER A C 1
ATOM 745 O O . SER A 1 100 ? 12.798 10.564 -2.616 1.00 96.06 100 SER A O 1
ATOM 747 N N . LEU A 1 101 ? 11.878 11.398 -0.750 1.00 95.00 101 LEU A N 1
ATOM 748 C CA . LEU A 1 101 ? 12.387 10.337 0.122 1.00 95.00 101 LEU A CA 1
ATOM 749 C C . LEU A 1 101 ? 11.538 9.070 0.003 1.00 95.00 101 LEU A C 1
ATOM 751 O O . LEU A 1 101 ? 12.092 7.973 -0.040 1.00 95.00 101 LEU A O 1
ATOM 755 N N . ASN A 1 102 ? 10.218 9.207 -0.100 1.00 95.75 102 ASN A N 1
ATOM 756 C CA . ASN A 1 102 ? 9.302 8.083 -0.270 1.00 95.75 102 ASN A CA 1
ATOM 757 C C . ASN A 1 102 ? 9.543 7.329 -1.584 1.00 95.75 102 ASN A C 1
ATOM 759 O O . ASN A 1 102 ? 9.541 6.104 -1.571 1.00 95.75 102 ASN A O 1
ATOM 763 N N . ALA A 1 103 ? 9.850 8.022 -2.683 1.00 95.25 103 ALA A N 1
ATOM 764 C CA . ALA A 1 103 ? 10.162 7.407 -3.979 1.00 95.25 103 ALA A CA 1
ATOM 765 C C . ALA A 1 103 ? 11.426 6.526 -3.953 1.00 95.25 103 ALA A C 1
ATOM 767 O O . ALA A 1 103 ? 11.642 5.686 -4.825 1.00 95.25 103 ALA A O 1
ATOM 768 N N . LYS A 1 104 ? 12.273 6.700 -2.931 1.00 93.00 104 LYS A N 1
ATOM 769 C CA . LYS A 1 104 ? 13.454 5.864 -2.688 1.00 93.00 104 LYS A CA 1
ATOM 770 C C . LYS A 1 104 ? 13.148 4.645 -1.827 1.00 93.00 104 LYS A C 1
ATOM 772 O O . LYS A 1 104 ? 14.031 3.819 -1.665 1.00 93.00 104 LYS A O 1
ATOM 777 N N . ARG A 1 105 ? 11.959 4.531 -1.227 1.00 93.19 105 ARG A N 1
ATOM 778 C CA . ARG A 1 105 ? 11.536 3.397 -0.382 1.00 93.19 105 ARG A CA 1
ATOM 779 C C . ARG A 1 105 ? 10.942 2.274 -1.249 1.00 93.19 105 ARG A C 1
ATOM 781 O O . ARG A 1 105 ? 10.597 2.530 -2.404 1.00 93.19 105 ARG A O 1
ATOM 788 N N . PRO A 1 106 ? 10.801 1.040 -0.727 1.00 94.38 106 PRO A N 1
ATOM 789 C CA . PRO A 1 106 ? 10.085 -0.001 -1.453 1.00 94.38 106 PRO A CA 1
ATOM 790 C C . PRO A 1 106 ? 8.623 0.389 -1.709 1.00 94.38 106 PRO A C 1
ATOM 792 O O . PRO A 1 106 ? 8.058 1.227 -0.991 1.00 94.38 106 PRO A O 1
ATOM 795 N N . LEU A 1 107 ? 8.002 -0.243 -2.707 1.00 96.69 107 LEU A N 1
ATOM 796 C CA . LEU A 1 107 ? 6.562 -0.137 -2.975 1.00 96.69 107 LEU A CA 1
ATOM 797 C C . LEU A 1 107 ? 5.712 -0.541 -1.757 1.00 96.69 107 LEU A C 1
ATOM 799 O O . LEU A 1 107 ? 4.599 -0.047 -1.604 1.00 96.69 107 LEU A O 1
ATOM 803 N N . ASP A 1 108 ? 6.269 -1.327 -0.831 1.00 95.88 108 ASP A N 1
ATOM 804 C CA . ASP A 1 108 ? 5.670 -1.694 0.459 1.00 95.88 108 ASP A CA 1
ATOM 805 C C . ASP A 1 108 ? 5.115 -0.510 1.261 1.00 95.88 108 ASP A C 1
ATOM 807 O O . ASP A 1 108 ? 4.156 -0.663 2.017 1.00 95.88 108 ASP A O 1
ATOM 811 N N . ARG A 1 109 ? 5.684 0.693 1.091 1.00 96.44 109 ARG A N 1
ATOM 812 C CA . ARG A 1 109 ? 5.182 1.917 1.740 1.00 96.44 109 ARG A CA 1
ATOM 813 C C . ARG A 1 109 ? 3.702 2.180 1.448 1.00 96.44 109 ARG A C 1
ATOM 815 O O . ARG A 1 109 ? 3.007 2.745 2.286 1.00 96.44 109 ARG A O 1
ATOM 822 N N . PHE A 1 110 ? 3.213 1.758 0.283 1.00 97.75 110 PHE A N 1
ATOM 823 C CA . PHE A 1 110 ? 1.838 1.996 -0.145 1.00 97.75 110 PHE A CA 1
ATOM 824 C C . PHE A 1 110 ? 0.812 1.160 0.631 1.00 97.75 110 PHE A C 1
ATOM 826 O O . PHE A 1 110 ? -0.343 1.572 0.752 1.00 97.75 110 PHE A O 1
ATOM 833 N N . SER A 1 111 ? 1.242 0.073 1.285 1.00 97.31 111 SER A N 1
ATOM 834 C CA . SER A 1 111 ? 0.401 -0.624 2.265 1.00 97.31 111 SER A CA 1
ATOM 835 C C . SER A 1 111 ? 0.032 0.283 3.445 1.00 97.31 111 SER A C 1
ATOM 837 O O . SER A 1 111 ? -1.070 0.177 3.979 1.00 97.31 111 SER A O 1
ATOM 839 N N . LEU A 1 112 ? 0.920 1.202 3.842 1.00 97.12 112 LEU A N 1
ATOM 840 C CA . LEU A 1 112 ? 0.618 2.208 4.865 1.00 97.12 112 LEU A CA 1
ATOM 841 C C . LEU A 1 112 ? -0.263 3.319 4.297 1.00 97.12 112 LEU A C 1
ATOM 843 O O . LEU A 1 112 ? -1.261 3.658 4.919 1.00 97.12 112 LEU A O 1
ATOM 847 N N . GLY A 1 113 ? 0.038 3.806 3.088 1.00 97.06 113 GLY A N 1
ATOM 848 C CA . GLY A 1 113 ? -0.780 4.817 2.405 1.00 97.06 113 GLY A CA 1
ATOM 849 C C . GLY A 1 113 ? -2.253 4.425 2.288 1.00 97.06 113 GLY A C 1
ATOM 850 O O . GLY A 1 113 ? -3.130 5.225 2.591 1.00 97.06 113 GLY A O 1
ATOM 851 N N . THR A 1 114 ? -2.529 3.160 1.957 1.00 97.38 114 THR A N 1
ATOM 852 C CA . THR A 1 114 ? -3.896 2.609 1.948 1.00 97.38 114 THR A CA 1
ATOM 853 C C . THR A 1 114 ? -4.574 2.762 3.312 1.00 97.38 114 THR A C 1
ATOM 855 O O . THR A 1 114 ? -5.711 3.211 3.405 1.00 97.38 114 THR A O 1
ATOM 858 N N . ASN A 1 115 ? -3.873 2.418 4.397 1.00 97.00 115 ASN A N 1
ATOM 859 C CA . ASN A 1 115 ? -4.415 2.550 5.748 1.00 97.00 115 ASN A CA 1
ATOM 860 C C . ASN A 1 115 ? -4.570 4.011 6.185 1.00 97.00 115 ASN A C 1
ATOM 862 O O . ASN A 1 115 ? -5.456 4.288 6.991 1.00 97.00 115 ASN A O 1
ATOM 866 N N . TYR A 1 116 ? -3.736 4.918 5.670 1.00 97.00 116 TYR A N 1
ATOM 867 C CA . TYR A 1 116 ? -3.834 6.348 5.946 1.00 97.00 116 TYR A CA 1
ATOM 868 C C . TYR A 1 116 ? -5.101 6.940 5.333 1.00 97.00 116 TYR A C 1
ATOM 870 O O . TYR A 1 116 ? -5.863 7.567 6.061 1.00 97.00 116 TYR A O 1
ATOM 878 N N . ILE A 1 117 ? -5.373 6.653 4.055 1.00 95.94 117 ILE A N 1
ATOM 879 C CA . ILE A 1 117 ? -6.603 7.082 3.366 1.00 95.94 117 ILE A CA 1
ATOM 880 C C . ILE A 1 117 ? -7.846 6.576 4.113 1.00 95.94 117 ILE A C 1
ATOM 882 O O . ILE A 1 117 ? -8.730 7.345 4.466 1.00 95.94 117 ILE A O 1
ATOM 886 N N . LEU A 1 118 ? -7.881 5.287 4.467 1.00 95.31 118 LEU A N 1
ATOM 887 C CA . LEU A 1 118 ? -9.013 4.714 5.213 1.00 95.31 118 LEU A CA 1
ATOM 888 C C . LEU A 1 118 ? -9.175 5.296 6.630 1.00 95.31 118 LEU A C 1
ATOM 890 O O . LEU A 1 118 ? -10.232 5.158 7.249 1.00 95.31 118 LEU A O 1
ATOM 894 N N . GLN A 1 119 ? -8.115 5.867 7.206 1.00 95.31 119 GLN A N 1
ATOM 895 C CA . GLN A 1 119 ? -8.185 6.529 8.506 1.00 95.31 119 GLN A CA 1
ATOM 896 C C . GLN A 1 119 ? -8.660 7.979 8.376 1.00 95.31 119 GLN A C 1
ATOM 898 O O . GLN A 1 119 ? -9.461 8.398 9.211 1.00 95.31 119 GLN A O 1
ATOM 903 N N . SER A 1 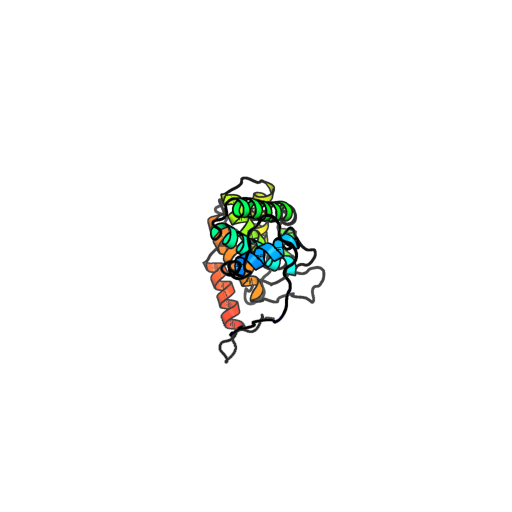120 ? -8.229 8.711 7.343 1.00 92.88 120 SER A N 1
ATOM 904 C CA . SER A 1 120 ? -8.593 10.121 7.149 1.00 92.88 120 SER A CA 1
ATOM 905 C C . SER A 1 120 ? -10.080 10.324 6.851 1.00 92.88 120 SER A C 1
ATOM 907 O O . SER A 1 120 ? -10.635 11.361 7.192 1.00 92.88 120 SER A O 1
ATOM 909 N N . GLU A 1 121 ? -10.781 9.302 6.348 1.00 88.56 121 GLU A N 1
ATOM 910 C CA . GLU A 1 121 ? -12.253 9.305 6.250 1.00 88.56 121 GLU A CA 1
ATOM 911 C C . GLU A 1 121 ? -12.962 9.549 7.598 1.00 88.56 121 GLU A C 1
ATOM 913 O O . GLU A 1 121 ? -14.124 9.955 7.629 1.00 88.56 121 GLU A O 1
ATOM 918 N N . ASN A 1 122 ? -12.285 9.276 8.719 1.00 84.94 122 ASN A N 1
ATOM 919 C CA . ASN A 1 122 ? -12.856 9.336 10.064 1.00 84.94 122 ASN A CA 1
ATOM 920 C C . ASN A 1 122 ? -12.198 10.394 10.967 1.00 84.94 122 ASN A C 1
ATOM 922 O O . ASN A 1 122 ? -12.668 10.602 12.087 1.00 84.94 122 ASN A O 1
ATOM 926 N N . GLU A 1 123 ? -11.106 11.025 10.534 1.00 83.19 123 GLU A N 1
ATOM 927 C CA . GLU A 1 123 ? -10.288 11.916 11.362 1.00 83.19 123 GLU A CA 1
ATOM 928 C C . GLU A 1 123 ? -9.599 12.969 10.491 1.00 83.19 123 GLU A C 1
ATOM 930 O O . GLU A 1 123 ? -8.962 12.639 9.493 1.00 83.19 123 GLU A O 1
ATOM 935 N N . ASP A 1 124 ? -9.710 14.232 10.898 1.00 84.31 124 ASP A N 1
ATOM 936 C CA . ASP A 1 124 ? -8.982 15.340 10.284 1.00 84.31 124 ASP A CA 1
ATOM 937 C C . ASP A 1 124 ? -7.632 15.499 10.999 1.00 84.31 124 ASP A C 1
ATOM 939 O O . ASP A 1 124 ? -7.569 15.957 12.144 1.00 84.31 124 ASP A O 1
ATOM 943 N N . ASP A 1 125 ? -6.562 15.028 10.357 1.00 91.25 125 ASP A N 1
ATOM 944 C CA . ASP A 1 125 ? -5.186 15.072 10.860 1.00 91.25 125 ASP A CA 1
ATOM 945 C C . ASP A 1 125 ? -4.258 15.591 9.748 1.00 91.25 125 ASP A C 1
ATOM 947 O O . ASP A 1 125 ? -4.097 14.963 8.696 1.00 91.25 125 ASP A O 1
ATOM 951 N N . ASP A 1 126 ? -3.634 16.748 9.987 1.00 91.81 126 ASP A N 1
ATOM 952 C CA . ASP A 1 126 ? -2.755 17.419 9.021 1.00 91.81 126 ASP A CA 1
ATOM 953 C C . ASP A 1 126 ? -1.549 16.557 8.620 1.00 91.81 126 ASP A C 1
ATOM 955 O O . ASP A 1 126 ? -1.127 16.557 7.460 1.00 91.81 126 ASP A O 1
ATOM 959 N N . ALA A 1 127 ? -0.969 15.813 9.569 1.00 93.69 127 ALA A N 1
ATOM 960 C CA . ALA A 1 127 ? 0.180 14.960 9.293 1.00 93.69 127 ALA A CA 1
ATOM 961 C C . ALA A 1 127 ? -0.233 13.737 8.471 1.00 93.69 127 ALA A C 1
ATOM 963 O O . ALA A 1 127 ? 0.530 13.292 7.612 1.00 93.69 127 ALA A O 1
ATOM 964 N N . LEU A 1 128 ? -1.435 13.210 8.710 1.00 94.38 128 LEU A N 1
ATOM 965 C CA . LEU A 1 128 ? -2.012 12.133 7.917 1.00 94.38 128 LEU A CA 1
ATOM 966 C C . LEU A 1 128 ? -2.284 12.591 6.481 1.00 94.38 128 LEU A C 1
ATOM 968 O O . LEU A 1 128 ? -1.820 11.946 5.542 1.00 94.38 128 LEU A O 1
ATOM 972 N N . SER A 1 129 ? -2.952 13.733 6.315 1.00 93.75 129 SER A N 1
ATOM 973 C CA . SER A 1 129 ? -3.251 14.319 5.004 1.00 93.75 129 SER A CA 1
ATOM 974 C C . SER A 1 129 ? -1.978 14.633 4.218 1.00 93.75 129 SER A C 1
ATOM 976 O O . SER A 1 129 ? -1.834 14.203 3.074 1.00 93.75 129 SER A O 1
ATOM 978 N N . GLY A 1 130 ? -0.995 15.278 4.855 1.00 95.56 130 GLY A N 1
ATOM 979 C CA . GLY A 1 130 ? 0.296 15.558 4.225 1.00 95.56 130 GLY A CA 1
ATOM 980 C C . GLY A 1 130 ? 1.087 14.292 3.874 1.00 95.56 130 GLY A C 1
ATOM 981 O O . GLY A 1 130 ? 1.824 14.269 2.887 1.00 95.56 130 GLY A O 1
ATOM 982 N N . ALA A 1 131 ? 0.943 13.211 4.648 1.00 97.06 131 ALA A N 1
ATOM 983 C CA . ALA A 1 131 ? 1.575 11.933 4.335 1.00 97.06 131 ALA A CA 1
ATOM 984 C C . ALA A 1 131 ? 0.916 11.242 3.134 1.00 97.06 131 ALA A C 1
ATOM 986 O O . ALA A 1 131 ? 1.629 10.644 2.328 1.00 97.06 131 ALA A O 1
ATOM 987 N N . ILE A 1 132 ? -0.412 11.326 3.002 1.00 96.19 132 ILE A N 1
ATOM 988 C CA . ILE A 1 132 ? -1.150 10.807 1.842 1.00 96.19 132 ILE A CA 1
ATOM 989 C C . ILE A 1 132 ? -0.698 11.538 0.575 1.00 96.19 132 ILE A C 1
ATOM 991 O O . ILE A 1 132 ?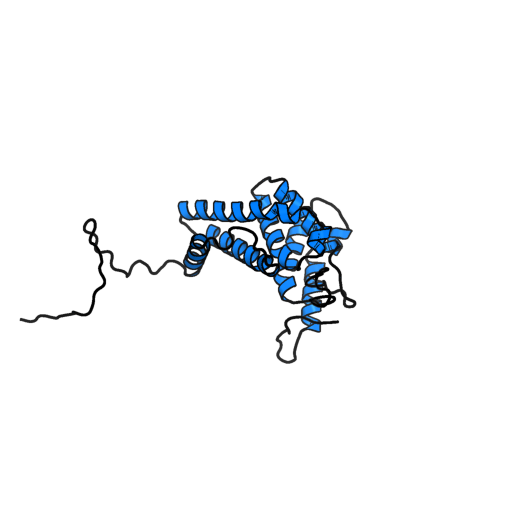 -0.209 10.883 -0.346 1.00 96.19 132 ILE A O 1
ATOM 995 N N . GLU A 1 133 ? -0.719 12.874 0.579 1.00 94.81 133 GLU A N 1
ATOM 996 C CA . GLU A 1 133 ? -0.277 13.696 -0.558 1.00 94.81 133 GLU A CA 1
ATOM 997 C C . GLU A 1 133 ? 1.174 13.366 -0.953 1.00 94.81 133 GLU A C 1
ATOM 999 O O . GLU A 1 133 ? 1.500 13.101 -2.112 1.00 94.81 133 GLU A O 1
ATOM 1004 N N . ALA A 1 134 ? 2.082 13.296 0.022 1.00 97.00 134 ALA A N 1
ATOM 1005 C CA . ALA A 1 134 ? 3.474 12.959 -0.249 1.00 97.00 134 ALA A CA 1
ATOM 1006 C C . ALA A 1 134 ? 3.661 11.517 -0.764 1.00 97.00 134 ALA A C 1
ATOM 1008 O O . ALA A 1 134 ? 4.627 11.243 -1.486 1.00 97.00 134 ALA A O 1
ATOM 1009 N N . LEU A 1 135 ? 2.785 10.573 -0.406 1.00 97.25 135 LEU A N 1
ATOM 1010 C CA . LEU A 1 135 ? 2.802 9.215 -0.952 1.00 97.25 135 LEU A CA 1
ATOM 1011 C C . LEU A 1 135 ? 2.286 9.184 -2.393 1.00 97.25 135 LEU A C 1
ATOM 1013 O O . LEU A 1 135 ? 2.940 8.553 -3.226 1.00 97.25 135 LEU A O 1
ATOM 1017 N N . GLU A 1 136 ? 1.214 9.904 -2.710 1.00 95.44 136 GLU A N 1
ATOM 1018 C CA . GLU A 1 136 ? 0.693 10.075 -4.075 1.00 95.44 136 GLU A CA 1
ATOM 1019 C C . GLU A 1 136 ? 1.767 10.637 -5.009 1.00 95.44 136 GLU A C 1
ATOM 1021 O O . GLU A 1 136 ? 2.130 10.012 -6.008 1.00 95.44 136 GLU A O 1
ATOM 1026 N N . GLN A 1 137 ? 2.398 11.745 -4.612 1.00 95.25 137 GLN A N 1
ATOM 1027 C CA . GLN A 1 137 ? 3.510 12.336 -5.360 1.00 95.25 137 GLN A CA 1
ATOM 1028 C C . GLN A 1 137 ? 4.696 11.369 -5.492 1.00 95.25 137 GLN A C 1
ATOM 1030 O O . GLN A 1 137 ? 5.379 11.328 -6.515 1.00 95.25 137 GLN A O 1
ATOM 1035 N N . SER A 1 138 ? 4.945 10.528 -4.485 1.00 96.31 138 SER A N 1
ATOM 1036 C CA . SER A 1 138 ? 6.008 9.522 -4.573 1.00 96.31 138 SER A CA 1
ATOM 1037 C C . SER A 1 138 ? 5.728 8.411 -5.586 1.00 96.31 138 SER A C 1
ATOM 1039 O O . SER A 1 138 ? 6.676 7.753 -6.010 1.00 96.31 138 SER A O 1
ATOM 1041 N N . ALA A 1 139 ? 4.463 8.161 -5.944 1.00 95.00 139 ALA A N 1
ATOM 1042 C CA . ALA A 1 139 ? 4.105 7.189 -6.974 1.00 95.00 139 ALA A CA 1
ATOM 1043 C C . ALA A 1 139 ? 4.502 7.694 -8.367 1.00 95.00 139 ALA A C 1
ATOM 1045 O O . ALA A 1 139 ? 5.027 6.918 -9.162 1.00 95.00 139 ALA A O 1
ATOM 1046 N N . LEU A 1 140 ? 4.353 9.000 -8.623 1.00 93.25 140 LEU A N 1
ATOM 1047 C CA . LEU A 1 140 ? 4.830 9.650 -9.851 1.00 93.25 140 LEU A CA 1
ATOM 1048 C C . LEU A 1 140 ? 6.346 9.574 -9.997 1.00 93.25 140 LEU A C 1
ATOM 1050 O O . LEU A 1 140 ? 6.874 9.319 -11.075 1.00 93.25 140 LEU A O 1
ATOM 1054 N N . LEU A 1 141 ? 7.043 9.796 -8.885 1.00 95.06 141 LEU A N 1
ATOM 1055 C CA . LEU A 1 141 ? 8.501 9.801 -8.831 1.00 95.06 141 LEU A CA 1
ATOM 1056 C C . LEU A 1 141 ? 9.106 8.390 -8.811 1.00 95.06 141 LEU A C 1
ATOM 1058 O O . LEU A 1 141 ? 10.333 8.254 -8.830 1.00 95.06 141 LEU A O 1
ATOM 1062 N N . GLN A 1 142 ? 8.281 7.344 -8.724 1.00 95.06 142 GLN A N 1
ATOM 1063 C CA . GLN A 1 142 ? 8.766 5.974 -8.686 1.00 95.06 142 GLN A CA 1
ATOM 1064 C C . GLN A 1 142 ? 9.381 5.610 -10.048 1.00 95.06 142 GLN A C 1
ATOM 1066 O O . GLN A 1 142 ? 8.695 5.687 -11.070 1.00 95.06 142 GLN A O 1
ATOM 1071 N N . PRO A 1 143 ? 10.659 5.189 -10.094 1.00 94.75 143 PRO A N 1
ATOM 1072 C CA . PRO A 1 143 ? 11.291 4.826 -11.351 1.00 94.75 143 PRO A CA 1
ATOM 1073 C C . PRO A 1 143 ? 10.642 3.585 -11.964 1.00 94.75 143 PRO A C 1
ATOM 1075 O O . PRO A 1 143 ? 10.085 2.729 -11.267 1.00 94.75 143 PRO A O 1
ATOM 1078 N N . ARG A 1 144 ? 10.744 3.500 -13.289 1.00 95.44 144 ARG A N 1
ATOM 1079 C CA . ARG A 1 144 ? 10.244 2.397 -14.105 1.00 95.44 144 ARG A CA 1
ATOM 1080 C C . ARG A 1 144 ? 11.383 1.816 -14.930 1.00 95.44 144 ARG A C 1
ATOM 1082 O O . ARG A 1 144 ? 12.318 2.535 -15.277 1.00 95.44 144 ARG A O 1
ATOM 1089 N N . ASN A 1 145 ? 11.321 0.520 -15.197 1.00 95.44 145 ASN A N 1
ATOM 1090 C CA . ASN A 1 145 ? 12.243 -0.146 -16.110 1.00 95.44 145 ASN A CA 1
ATOM 1091 C C . ASN A 1 145 ? 11.827 0.029 -17.576 1.00 95.44 145 ASN A C 1
ATOM 1093 O O . ASN A 1 145 ? 10.771 0.594 -17.861 1.00 95.44 145 ASN A O 1
ATOM 1097 N N . ASP A 1 146 ? 12.642 -0.486 -18.498 1.00 94.88 146 ASP A N 1
ATOM 1098 C CA . ASP A 1 146 ? 12.418 -0.385 -19.948 1.00 94.88 146 ASP A CA 1
ATOM 1099 C C . ASP A 1 146 ? 11.115 -1.059 -20.414 1.00 94.88 146 ASP A C 1
ATOM 1101 O O . ASP A 1 146 ? 10.537 -0.659 -21.424 1.00 94.88 146 ASP A O 1
ATOM 1105 N N . ASN A 1 147 ? 10.589 -2.017 -19.641 1.00 95.31 147 ASN A N 1
ATOM 1106 C CA . ASN A 1 147 ? 9.277 -2.628 -19.880 1.00 95.31 147 ASN A CA 1
ATOM 1107 C C . ASN A 1 147 ? 8.111 -1.786 -19.312 1.00 95.31 147 ASN A C 1
ATOM 1109 O O . ASN A 1 147 ? 6.954 -2.193 -19.392 1.00 95.31 147 ASN A O 1
ATOM 1113 N N . GLY A 1 148 ? 8.395 -0.628 -18.706 1.00 95.25 148 GLY A N 1
ATOM 1114 C CA . GLY A 1 148 ? 7.419 0.250 -18.054 1.00 95.25 148 GLY A CA 1
ATOM 1115 C C . GLY A 1 148 ? 7.007 -0.185 -16.640 1.00 95.25 148 GLY A C 1
ATOM 1116 O O . GLY A 1 148 ? 6.129 0.443 -16.035 1.00 95.25 148 GLY A O 1
ATOM 1117 N N . GLY A 1 149 ? 7.626 -1.234 -16.096 1.00 96.62 149 GLY A N 1
ATOM 1118 C CA . GLY A 1 149 ? 7.336 -1.775 -14.770 1.00 96.62 149 GL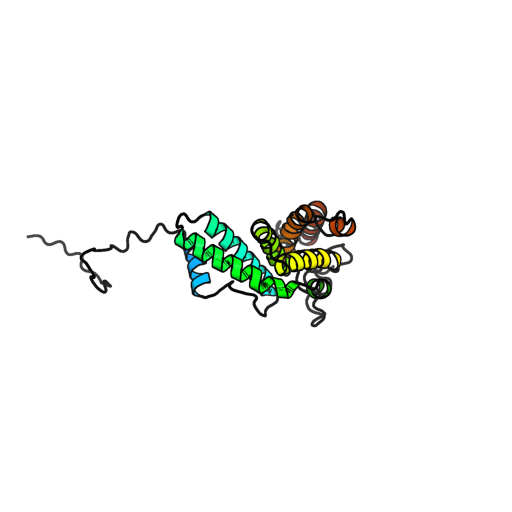Y A CA 1
ATOM 1119 C C . GLY A 1 149 ? 7.941 -0.932 -13.658 1.00 96.62 149 GLY A C 1
ATOM 1120 O O . GLY A 1 149 ? 9.107 -0.546 -13.729 1.00 96.62 149 GLY A O 1
ATOM 1121 N N . LEU A 1 150 ? 7.159 -0.644 -12.619 1.00 96.75 1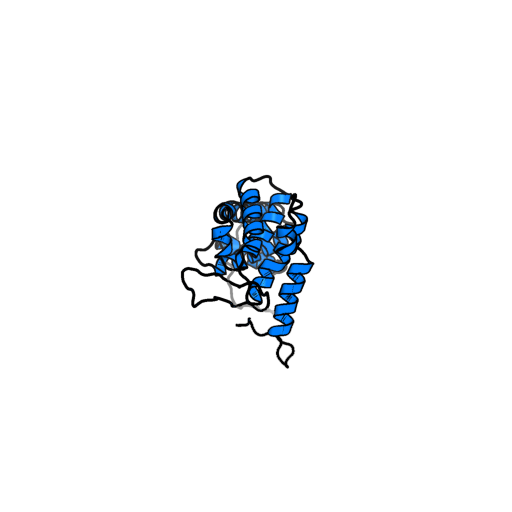50 LEU A N 1
ATOM 1122 C CA . LEU A 1 150 ? 7.635 0.065 -11.434 1.00 96.75 150 LEU A CA 1
ATOM 1123 C C . LEU A 1 150 ? 8.772 -0.716 -10.777 1.00 96.75 150 LEU A C 1
ATOM 1125 O O . LEU A 1 150 ? 8.663 -1.923 -10.534 1.00 96.75 150 LEU A O 1
ATOM 1129 N N . TRP A 1 151 ? 9.850 -0.016 -10.438 1.00 95.69 151 TRP A N 1
ATOM 1130 C CA . TRP A 1 151 ? 10.898 -0.610 -9.624 1.00 95.69 151 TRP A CA 1
ATOM 1131 C C . TRP A 1 151 ? 10.337 -0.910 -8.246 1.00 95.69 151 TRP A C 1
ATOM 1133 O O . TRP A 1 151 ? 9.686 -0.058 -7.637 1.00 95.69 151 TRP A O 1
ATOM 1143 N N . TYR A 1 152 ? 10.641 -2.089 -7.722 1.00 94.69 152 TYR A N 1
ATOM 1144 C CA . TYR A 1 152 ? 10.206 -2.475 -6.391 1.00 94.69 152 TYR A CA 1
ATOM 1145 C C . TYR A 1 152 ? 10.812 -1.571 -5.319 1.00 94.69 152 TYR A C 1
ATOM 1147 O O . TYR A 1 152 ? 10.103 -1.135 -4.416 1.00 94.69 152 TYR A O 1
ATOM 1155 N N . TYR A 1 153 ? 12.109 -1.266 -5.416 1.00 92.25 153 TYR A N 1
ATOM 1156 C CA . TYR A 1 153 ? 12.819 -0.476 -4.416 1.00 92.25 153 TYR A CA 1
ATOM 1157 C C . TYR A 1 153 ? 13.999 0.270 -5.046 1.00 92.25 153 TYR A C 1
ATOM 1159 O O . TYR A 1 153 ? 14.990 -0.329 -5.448 1.00 92.25 153 TYR A O 1
ATOM 1167 N N . ASN A 1 154 ? 13.926 1.602 -5.080 1.00 89.56 154 ASN A N 1
ATOM 1168 C CA . ASN A 1 154 ? 15.034 2.451 -5.519 1.00 89.56 154 ASN A CA 1
ATOM 1169 C C . ASN A 1 154 ? 16.009 2.735 -4.362 1.00 89.56 154 ASN A C 1
ATOM 1171 O O . ASN A 1 154 ? 16.118 3.862 -3.866 1.00 89.56 154 ASN A O 1
ATOM 1175 N N . ASN A 1 155 ? 16.688 1.689 -3.885 1.00 83.56 155 ASN A N 1
ATOM 1176 C CA . ASN A 1 155 ? 17.612 1.812 -2.766 1.00 83.56 155 ASN A CA 1
ATOM 1177 C C . ASN A 1 155 ? 18.912 2.516 -3.181 1.00 83.56 155 ASN A C 1
ATOM 1179 O O . ASN A 1 155 ? 19.904 1.887 -3.540 1.00 83.56 155 ASN A O 1
ATOM 1183 N N . VAL A 1 156 ? 18.936 3.840 -3.047 1.00 76.56 156 VAL A N 1
ATOM 1184 C CA . VAL A 1 156 ? 20.113 4.663 -3.377 1.00 76.56 156 VAL A CA 1
ATOM 1185 C C . VAL A 1 156 ? 21.358 4.338 -2.543 1.00 76.56 156 VAL A C 1
ATOM 1187 O O . VAL A 1 156 ? 22.465 4.671 -2.952 1.00 76.56 156 VAL A O 1
ATOM 1190 N N . ASN A 1 157 ? 21.194 3.682 -1.390 1.00 79.75 157 ASN A N 1
ATOM 1191 C CA . ASN A 1 157 ? 22.303 3.278 -0.524 1.00 79.75 157 ASN A CA 1
ATOM 1192 C C . ASN A 1 157 ? 22.820 1.867 -0.848 1.00 79.75 157 ASN A C 1
ATOM 1194 O O . ASN A 1 157 ? 23.838 1.451 -0.300 1.00 79.75 157 ASN A O 1
ATOM 1198 N N . ASN A 1 158 ? 22.118 1.118 -1.702 1.00 76.06 158 ASN A N 1
ATOM 1199 C CA . ASN A 1 158 ? 22.516 -0.213 -2.141 1.00 76.06 158 ASN A CA 1
ATOM 1200 C C . ASN A 1 158 ? 21.990 -0.479 -3.558 1.00 76.06 158 ASN A C 1
ATOM 1202 O O . ASN A 1 158 ? 21.014 -1.200 -3.745 1.00 76.06 158 ASN A O 1
ATOM 1206 N N . LEU A 1 159 ? 22.654 0.122 -4.548 1.00 64.19 159 LEU A N 1
ATOM 1207 C CA . LEU A 1 159 ? 22.238 0.084 -5.953 1.00 64.19 159 LEU A CA 1
ATOM 1208 C C . LEU A 1 159 ? 22.287 -1.316 -6.585 1.00 64.19 159 LEU A C 1
ATOM 1210 O O . LEU A 1 159 ? 21.722 -1.500 -7.652 1.00 64.19 159 LEU A O 1
ATOM 1214 N N . SER A 1 160 ? 22.939 -2.310 -5.974 1.00 66.00 160 SER A N 1
ATOM 1215 C CA . SER A 1 160 ? 22.874 -3.693 -6.469 1.00 66.00 160 SER A CA 1
ATOM 1216 C C . SER A 1 160 ? 21.628 -4.435 -5.983 1.00 66.00 160 SER A C 1
ATOM 1218 O O . SER A 1 160 ? 21.233 -5.432 -6.580 1.00 66.00 160 SER A O 1
ATOM 1220 N N . ALA A 1 161 ? 20.986 -3.954 -4.918 1.00 66.31 161 ALA A N 1
ATOM 1221 C CA . ALA A 1 161 ? 19.749 -4.515 -4.409 1.00 66.31 161 ALA A CA 1
ATOM 1222 C C . ALA A 1 161 ? 18.566 -3.760 -5.031 1.00 66.31 161 ALA A C 1
ATOM 1224 O O . ALA A 1 161 ? 18.260 -2.642 -4.620 1.00 66.31 161 ALA A O 1
ATOM 1225 N N . TYR A 1 162 ? 17.876 -4.403 -5.977 1.00 73.94 162 TYR A N 1
ATOM 1226 C CA . TYR A 1 162 ? 16.587 -3.971 -6.546 1.00 73.94 162 TYR A CA 1
ATOM 1227 C C . TYR A 1 162 ? 16.602 -2.864 -7.605 1.00 73.94 162 TYR A C 1
ATOM 1229 O O . TYR A 1 162 ? 15.533 -2.416 -8.024 1.00 73.94 162 TYR A O 1
ATOM 1237 N N . HIS A 1 163 ? 17.770 -2.451 -8.094 1.00 85.25 163 HIS A N 1
ATOM 1238 C CA . HIS A 1 163 ? 17.831 -1.538 -9.234 1.00 85.25 163 HIS A CA 1
ATOM 1239 C C . HIS A 1 163 ? 17.234 -2.195 -10.478 1.00 85.25 163 HIS A C 1
ATOM 1241 O O . HIS A 1 163 ? 17.579 -3.326 -10.795 1.00 85.25 163 HIS A O 1
ATOM 1247 N N . ASN A 1 164 ? 16.339 -1.488 -11.166 1.00 91.50 164 ASN A N 1
ATOM 1248 C CA . ASN A 1 164 ? 15.630 -1.971 -12.354 1.00 91.50 164 ASN A CA 1
ATOM 1249 C C . ASN A 1 164 ? 14.658 -3.154 -12.160 1.00 91.50 164 ASN A C 1
ATOM 1251 O O . ASN A 1 164 ? 13.951 -3.516 -13.100 1.00 91.50 164 ASN A O 1
ATOM 1255 N N . LEU A 1 165 ? 14.545 -3.708 -10.947 1.00 93.88 165 LEU A N 1
ATOM 1256 C CA . LEU A 1 165 ? 13.759 -4.918 -10.694 1.00 93.88 165 LEU A CA 1
ATOM 1257 C C . LEU A 1 165 ? 12.298 -4.612 -10.356 1.00 93.88 165 LEU A C 1
ATOM 1259 O O . LEU A 1 165 ? 12.015 -3.740 -9.530 1.00 93.88 165 LEU A O 1
ATOM 1263 N N . SER A 1 166 ? 11.376 -5.412 -10.886 1.00 96.19 166 SER A N 1
ATOM 1264 C CA . SER A 1 166 ? 9.950 -5.383 -10.529 1.00 96.19 166 SER A CA 1
ATOM 1265 C C . SER A 1 166 ? 9.547 -6.681 -9.827 1.00 96.19 166 SER A C 1
ATOM 1267 O O . SER A 1 166 ? 9.916 -7.767 -10.266 1.00 96.19 166 SER A O 1
ATOM 1269 N N . TYR A 1 167 ? 8.774 -6.576 -8.742 1.00 95.75 167 TYR A N 1
ATOM 1270 C CA . TYR A 1 167 ? 8.370 -7.712 -7.902 1.00 95.75 167 TYR A CA 1
ATOM 1271 C C . TYR A 1 167 ? 6.861 -7.738 -7.661 1.00 95.75 167 TYR A C 1
ATOM 1273 O O . TYR A 1 167 ? 6.233 -6.687 -7.508 1.00 95.75 167 TYR A O 1
ATOM 1281 N N . LEU A 1 168 ? 6.306 -8.950 -7.560 1.00 96.00 168 LEU A N 1
ATOM 1282 C CA . LEU A 1 168 ? 4.884 -9.191 -7.291 1.00 96.00 168 LEU A CA 1
ATOM 1283 C C . LEU A 1 168 ? 4.428 -8.583 -5.959 1.00 96.00 168 LEU A C 1
ATOM 1285 O O . LEU A 1 168 ? 3.350 -7.997 -5.892 1.00 96.00 168 LEU A O 1
ATOM 1289 N N . ASP A 1 169 ? 5.262 -8.659 -4.922 1.00 93.44 169 ASP A N 1
ATOM 1290 C CA . ASP A 1 169 ? 4.973 -8.169 -3.566 1.00 93.44 169 ASP A CA 1
ATOM 1291 C C . ASP A 1 169 ? 4.629 -6.674 -3.568 1.00 93.44 169 ASP A C 1
ATOM 1293 O O . ASP A 1 169 ? 3.730 -6.219 -2.858 1.00 93.44 169 ASP A O 1
ATOM 1297 N N . GLY A 1 170 ? 5.285 -5.912 -4.449 1.00 94.75 170 GLY A N 1
ATOM 1298 C CA . GLY A 1 170 ? 5.016 -4.492 -4.622 1.00 94.75 170 GLY A CA 1
ATOM 1299 C C . GLY A 1 170 ? 3.579 -4.212 -5.059 1.00 94.75 170 GLY A C 1
ATOM 1300 O O . GLY A 1 170 ? 3.011 -3.208 -4.634 1.00 94.75 170 GLY A O 1
ATOM 1301 N N . MET A 1 171 ? 2.959 -5.100 -5.845 1.00 96.38 171 MET A N 1
ATOM 1302 C CA . MET A 1 171 ? 1.581 -4.923 -6.320 1.00 96.38 171 MET A CA 1
ATOM 1303 C C . MET A 1 171 ? 0.541 -5.144 -5.231 1.00 96.38 171 MET A C 1
ATOM 1305 O O . MET A 1 171 ? -0.505 -4.501 -5.279 1.00 96.38 171 MET A O 1
ATOM 1309 N N . PHE A 1 172 ? 0.835 -5.965 -4.217 1.00 95.50 172 PHE A N 1
ATOM 1310 C CA . PHE A 1 172 ? -0.033 -6.080 -3.042 1.00 95.50 172 PHE A CA 1
ATOM 1311 C C . PHE A 1 172 ? -0.202 -4.727 -2.338 1.00 95.50 172 PHE A C 1
ATOM 1313 O O . PHE A 1 172 ? -1.286 -4.398 -1.872 1.00 95.50 172 PHE A O 1
ATOM 1320 N N . SER A 1 173 ? 0.869 -3.931 -2.290 1.00 96.94 173 SER A N 1
ATOM 1321 C CA . SER A 1 173 ? 0.871 -2.618 -1.638 1.00 96.94 173 SER A CA 1
ATOM 1322 C C . SER A 1 173 ? 0.400 -1.501 -2.565 1.00 96.94 173 SER A C 1
ATOM 1324 O O . SER A 1 173 ? -0.409 -0.662 -2.178 1.00 96.94 173 SER A O 1
ATOM 1326 N N . TYR A 1 174 ? 0.935 -1.468 -3.784 1.00 97.88 174 TYR A N 1
ATOM 1327 C CA . TYR A 1 174 ? 0.737 -0.372 -4.721 1.00 97.88 174 TYR A CA 1
ATOM 1328 C C . TYR A 1 174 ? -0.664 -0.364 -5.334 1.00 97.88 174 TYR A C 1
ATOM 1330 O O . TYR A 1 174 ? -1.278 0.695 -5.384 1.00 97.88 174 TYR A O 1
ATOM 1338 N N . ALA A 1 175 ? -1.188 -1.510 -5.785 1.00 97.19 175 ALA A N 1
ATOM 1339 C CA . ALA A 1 175 ? -2.449 -1.517 -6.525 1.00 97.19 175 ALA A CA 1
ATOM 1340 C C . ALA A 1 175 ? -3.643 -1.030 -5.677 1.00 97.19 175 ALA A C 1
ATOM 1342 O O . ALA A 1 175 ? -4.346 -0.135 -6.150 1.00 97.19 175 ALA A O 1
ATOM 1343 N N . PRO A 1 176 ? -3.854 -1.503 -4.427 1.00 96.75 176 PRO A N 1
ATOM 1344 C CA . PRO A 1 176 ? -4.928 -0.984 -3.575 1.00 96.75 176 PRO A CA 1
ATOM 1345 C C . PRO A 1 176 ? -4.783 0.509 -3.279 1.00 96.75 176 PRO A C 1
ATOM 1347 O O . PRO A 1 176 ? -5.769 1.240 -3.314 1.00 96.75 176 PRO A O 1
ATOM 1350 N N . PHE A 1 177 ? -3.551 0.973 -3.047 1.00 97.25 177 PHE A N 1
ATOM 1351 C CA . PHE A 1 177 ? -3.286 2.390 -2.832 1.00 97.25 177 PHE A CA 1
ATOM 1352 C C . PHE A 1 177 ? -3.608 3.218 -4.074 1.00 97.25 177 PHE A C 1
ATOM 1354 O O . PHE A 1 177 ? -4.292 4.220 -3.958 1.00 97.25 177 PHE A O 1
ATOM 1361 N N . ALA A 1 178 ? -3.159 2.794 -5.257 1.00 95.75 178 ALA A N 1
ATOM 1362 C CA . ALA A 1 178 ? -3.413 3.497 -6.510 1.00 95.75 178 ALA A CA 1
ATOM 1363 C C . ALA A 1 178 ? -4.912 3.657 -6.790 1.00 95.75 178 ALA A C 1
ATOM 1365 O O . ALA A 1 178 ? -5.331 4.726 -7.227 1.00 95.75 178 ALA A O 1
ATOM 1366 N N . LEU A 1 179 ? -5.708 2.621 -6.512 1.00 94.00 179 LEU A N 1
ATOM 1367 C CA . LEU A 1 179 ? -7.167 2.669 -6.604 1.00 94.00 179 LEU A CA 1
ATOM 1368 C C . LEU A 1 179 ? -7.744 3.731 -5.656 1.00 94.00 179 LEU A C 1
ATOM 1370 O O . LEU A 1 179 ? -8.352 4.692 -6.119 1.00 94.00 179 LEU A O 1
ATOM 1374 N N . LEU A 1 180 ? -7.489 3.599 -4.352 1.00 93.62 180 LEU A N 1
ATOM 1375 C CA . LEU A 1 180 ? -8.071 4.485 -3.339 1.00 93.62 180 LEU A CA 1
ATOM 1376 C C . LEU A 1 180 ? -7.584 5.930 -3.465 1.00 93.62 180 LEU A C 1
ATOM 1378 O O . LEU A 1 180 ? -8.382 6.854 -3.375 1.00 93.62 180 LEU A O 1
ATOM 1382 N N . ALA A 1 181 ? -6.294 6.135 -3.720 1.00 91.81 181 ALA A N 1
ATOM 1383 C CA . ALA A 1 181 ? -5.711 7.462 -3.874 1.00 91.81 181 ALA A CA 1
ATOM 1384 C C . ALA A 1 181 ? -6.307 8.212 -5.071 1.00 91.81 181 ALA A C 1
ATOM 1386 O O . ALA A 1 181 ? -6.526 9.410 -4.993 1.00 91.81 181 ALA A O 1
ATOM 1387 N N . SER A 1 182 ? -6.647 7.514 -6.162 1.00 88.12 182 SER A N 1
ATOM 1388 C CA . SER A 1 182 ? -7.296 8.162 -7.312 1.00 88.12 182 SER A CA 1
ATOM 1389 C C . SER A 1 182 ? -8.722 8.648 -7.036 1.00 88.12 182 SER A C 1
ATOM 1391 O O . SER A 1 182 ? -9.203 9.539 -7.729 1.00 88.12 182 SER A O 1
ATOM 1393 N N . GLU A 1 183 ? -9.395 8.063 -6.043 1.00 84.69 183 GLU A N 1
ATOM 1394 C CA . GLU A 1 183 ? -10.716 8.500 -5.578 1.00 84.69 183 GLU A CA 1
ATOM 1395 C C . GLU A 1 183 ? -10.602 9.556 -4.470 1.00 84.69 183 GLU A C 1
ATOM 1397 O O . GLU A 1 183 ? -11.490 10.396 -4.320 1.00 84.69 183 GLU A O 1
ATOM 1402 N N . TYR A 1 184 ? -9.510 9.503 -3.704 1.00 78.44 184 TYR A N 1
ATOM 1403 C CA . TYR A 1 184 ? -9.187 10.439 -2.634 1.00 78.44 184 TYR A CA 1
ATOM 1404 C C . TYR A 1 184 ? -8.687 11.789 -3.161 1.00 78.44 184 TYR A C 1
ATOM 1406 O O . TYR A 1 184 ? -8.980 12.822 -2.561 1.00 78.44 184 TYR A O 1
ATOM 1414 N N . ASP A 1 185 ? -7.943 11.785 -4.272 1.00 64.75 185 ASP A N 1
ATOM 1415 C CA . ASP A 1 185 ? -7.343 12.979 -4.859 1.00 64.75 185 ASP A CA 1
ATOM 1416 C C . ASP A 1 185 ? -8.421 14.007 -5.241 1.00 64.75 185 ASP A C 1
ATOM 1418 O O . ASP A 1 185 ? -9.228 13.834 -6.156 1.00 64.75 185 ASP A O 1
ATOM 1422 N N . ILE A 1 186 ? -8.412 15.119 -4.508 1.00 54.09 186 ILE A N 1
ATOM 1423 C CA . ILE A 1 186 ? -9.285 16.279 -4.717 1.00 54.09 186 ILE A CA 1
ATOM 1424 C C . ILE A 1 186 ? -8.795 17.101 -5.930 1.00 54.09 186 ILE A C 1
ATOM 1426 O O . ILE A 1 186 ? -9.494 17.994 -6.421 1.00 54.09 186 ILE A O 1
ATOM 1430 N N . SER A 1 187 ? -7.583 16.835 -6.429 1.00 54.50 187 SER A N 1
ATOM 1431 C CA . SER A 1 187 ? -6.941 17.587 -7.498 1.00 54.50 187 SER A CA 1
ATOM 1432 C C . SER A 1 187 ? -7.163 16.950 -8.876 1.00 54.50 187 SER A C 1
ATOM 1434 O O . SER A 1 187 ? -7.017 15.754 -9.094 1.00 54.50 187 SER A O 1
ATOM 1436 N N . ASN A 1 188 ? -7.473 17.777 -9.878 1.00 59.66 188 ASN A N 1
ATOM 1437 C CA . ASN A 1 188 ? -7.537 17.354 -11.285 1.00 59.66 188 ASN A CA 1
ATOM 1438 C C . ASN A 1 188 ? -6.128 17.214 -11.901 1.00 59.66 188 ASN A C 1
ATOM 1440 O O . ASN A 1 188 ? -5.889 17.676 -13.020 1.00 59.66 188 ASN A O 1
ATOM 1444 N N . ASN A 1 189 ? -5.160 16.661 -11.166 1.00 74.19 189 ASN A N 1
ATOM 1445 C CA . ASN A 1 189 ? -3.790 16.545 -11.645 1.00 74.19 189 ASN A CA 1
ATOM 1446 C C . ASN A 1 189 ? -3.664 15.368 -12.623 1.00 74.19 189 ASN A C 1
ATOM 1448 O O . ASN A 1 189 ? -3.667 14.199 -12.240 1.00 74.19 189 ASN A O 1
ATOM 1452 N N . THR A 1 190 ? -3.534 15.688 -13.910 1.00 74.06 190 THR A N 1
ATOM 1453 C CA . THR A 1 190 ? -3.410 14.694 -14.985 1.00 74.06 190 THR A CA 1
ATOM 1454 C C . THR A 1 190 ? -2.206 13.771 -14.800 1.00 74.06 190 THR A C 1
ATOM 1456 O O . THR A 1 190 ? -2.290 12.600 -15.156 1.00 74.06 190 THR A O 1
ATOM 1459 N N . ASP A 1 191 ? -1.111 14.251 -14.206 1.00 79.75 191 ASP A N 1
ATOM 1460 C CA . ASP A 1 191 ? 0.068 13.416 -13.983 1.00 79.75 191 ASP A CA 1
ATOM 1461 C C . ASP A 1 191 ? -0.225 12.350 -12.920 1.00 79.75 191 ASP A C 1
ATOM 1463 O O . ASP A 1 191 ? 0.064 11.176 -13.146 1.00 79.75 191 ASP A O 1
ATOM 1467 N N . LEU A 1 192 ? -0.888 12.713 -11.812 1.00 81.12 192 LEU A N 1
ATOM 1468 C CA . LEU A 1 192 ? -1.317 11.754 -10.781 1.00 81.12 192 LEU A CA 1
ATOM 1469 C C . LEU A 1 192 ? -2.224 10.666 -11.361 1.00 81.12 192 LEU A C 1
ATOM 1471 O O . LEU A 1 192 ? -2.029 9.489 -11.059 1.00 81.12 192 LEU A O 1
ATOM 1475 N N . GLN A 1 193 ? -3.129 11.027 -12.273 1.00 73.50 193 GLN A N 1
ATOM 1476 C CA . GLN A 1 193 ? -3.986 10.066 -12.974 1.00 73.50 193 GLN A CA 1
ATOM 1477 C C . GLN A 1 193 ? -3.199 9.059 -13.831 1.00 73.50 193 GLN A C 1
ATOM 1479 O O . GLN A 1 193 ? -3.680 7.951 -14.054 1.00 73.50 193 GLN A O 1
ATOM 1484 N N . LEU A 1 194 ? -1.990 9.402 -14.292 1.00 79.12 194 LEU A N 1
ATOM 1485 C CA . LEU A 1 194 ? -1.117 8.476 -15.025 1.00 79.12 194 LEU A CA 1
ATOM 1486 C C . LEU A 1 194 ? -0.350 7.520 -14.099 1.00 79.12 194 LEU A C 1
ATOM 1488 O O . LEU A 1 194 ? 0.028 6.432 -14.533 1.00 79.12 194 LEU A O 1
ATOM 1492 N N . ALA A 1 195 ? -0.095 7.905 -12.843 1.00 86.31 195 ALA A N 1
ATOM 1493 C CA . ALA A 1 195 ? 0.624 7.069 -11.875 1.00 86.31 195 ALA A CA 1
ATOM 1494 C C . ALA A 1 195 ? -0.268 6.388 -10.832 1.00 86.31 195 ALA A C 1
ATOM 1496 O O . ALA A 1 195 ? 0.230 5.551 -10.080 1.00 86.31 195 ALA A O 1
ATOM 1497 N N . LEU A 1 196 ? -1.560 6.690 -10.790 1.00 92.12 196 LEU A N 1
ATOM 1498 C CA . LEU A 1 196 ? -2.545 6.106 -9.880 1.00 92.12 196 LEU A CA 1
ATOM 1499 C C . LEU A 1 196 ? -3.747 5.576 -10.682 1.00 92.12 196 LEU A C 1
ATOM 1501 O O . LEU A 1 196 ? -3.734 5.555 -11.911 1.00 92.12 196 LEU A O 1
ATOM 1505 N N . GLY A 1 197 ? -4.773 5.099 -9.985 1.00 91.44 197 GLY A N 1
ATOM 1506 C CA . GLY A 1 197 ? -6.018 4.633 -10.583 1.00 91.44 197 GLY A CA 1
ATOM 1507 C C . GLY A 1 197 ? -6.005 3.192 -11.083 1.00 91.44 197 GLY A C 1
ATOM 1508 O O . GLY A 1 197 ? -4.969 2.531 -11.203 1.00 91.44 197 GLY A O 1
ATOM 1509 N N . ALA A 1 198 ? -7.213 2.701 -11.370 1.00 92.19 198 ALA A N 1
ATOM 1510 C CA . ALA A 1 198 ? -7.464 1.310 -11.736 1.00 92.19 198 ALA A CA 1
ATOM 1511 C C . ALA A 1 198 ? -6.718 0.876 -13.006 1.00 92.19 198 ALA A C 1
ATOM 1513 O O . ALA A 1 198 ? -6.184 -0.229 -13.051 1.00 92.19 198 ALA A O 1
ATOM 1514 N N . GLU A 1 199 ? -6.653 1.744 -14.019 1.00 92.50 199 GLU A N 1
ATOM 1515 C CA . GLU A 1 199 ? -6.014 1.425 -15.300 1.00 92.50 199 GLU A CA 1
ATOM 1516 C C . GLU A 1 199 ? -4.506 1.206 -15.133 1.00 92.50 199 GLU A C 1
ATOM 1518 O O . GLU A 1 199 ? -3.985 0.163 -15.524 1.00 92.50 199 GLU A O 1
ATOM 1523 N N . ASN A 1 200 ? -3.794 2.135 -14.489 1.00 92.12 200 ASN A N 1
ATOM 1524 C CA . ASN A 1 200 ? -2.355 1.983 -14.286 1.00 92.12 200 ASN A CA 1
ATOM 1525 C C . ASN A 1 200 ? -2.040 0.841 -13.297 1.00 92.12 200 ASN A C 1
ATOM 1527 O O . ASN A 1 200 ? -1.118 0.062 -13.540 1.00 92.12 200 ASN A O 1
ATOM 1531 N N . ALA A 1 201 ? -2.837 0.656 -12.236 1.00 96.06 201 ALA A N 1
ATOM 1532 C CA . ALA A 1 201 ? -2.705 -0.503 -11.347 1.00 96.06 201 ALA A CA 1
ATOM 1533 C C . ALA A 1 201 ? -2.850 -1.832 -12.114 1.00 96.06 201 ALA A C 1
ATOM 1535 O O . ALA A 1 201 ? -2.031 -2.742 -11.955 1.00 96.06 201 ALA A O 1
ATOM 1536 N N . TRP A 1 202 ? -3.850 -1.927 -12.994 1.00 96.88 202 TRP A N 1
ATOM 1537 C CA . TRP A 1 202 ? -4.066 -3.094 -13.844 1.00 96.88 202 TRP A CA 1
ATOM 1538 C C . TRP A 1 202 ? -2.912 -3.325 -14.821 1.00 96.88 202 TRP A C 1
ATOM 1540 O O . TRP A 1 202 ? -2.450 -4.457 -14.953 1.00 96.88 202 TRP A O 1
ATOM 1550 N N . GLN A 1 203 ? -2.396 -2.273 -15.461 1.00 96.69 203 GLN A N 1
ATOM 1551 C CA . GLN A 1 203 ? -1.248 -2.377 -16.365 1.00 96.69 203 GLN A CA 1
ATOM 1552 C C . GLN A 1 203 ? -0.012 -2.951 -15.663 1.00 96.69 203 GLN A C 1
ATOM 1554 O O . GLN A 1 203 ? 0.656 -3.817 -16.224 1.00 96.69 203 GLN A O 1
ATOM 1559 N N . GLN A 1 204 ? 0.271 -2.527 -14.427 1.00 97.56 204 GLN A N 1
ATOM 1560 C CA . GLN A 1 204 ? 1.398 -3.059 -13.655 1.00 97.56 204 GLN A CA 1
ATOM 1561 C C . GLN A 1 204 ? 1.204 -4.530 -13.262 1.00 97.56 204 GLN A C 1
ATOM 1563 O O . GLN A 1 204 ? 2.129 -5.332 -13.406 1.00 97.56 204 GLN A O 1
ATOM 1568 N N . ILE A 1 205 ? -0.002 -4.907 -12.819 1.00 98.00 205 ILE A N 1
ATOM 1569 C CA . ILE A 1 205 ? -0.340 -6.305 -12.509 1.00 98.00 205 ILE A CA 1
ATOM 1570 C C . ILE A 1 205 ? -0.209 -7.176 -13.758 1.00 98.00 205 ILE A C 1
ATOM 1572 O O . ILE A 1 205 ? 0.397 -8.246 -13.703 1.00 98.00 205 ILE A O 1
ATOM 1576 N N . LYS A 1 206 ? -0.755 -6.716 -14.887 1.00 98.00 206 LYS A N 1
ATOM 1577 C CA . LYS A 1 206 ? -0.719 -7.442 -16.154 1.00 98.00 206 LYS A CA 1
ATOM 1578 C C . LYS A 1 206 ? 0.710 -7.622 -16.655 1.00 98.00 206 LYS A C 1
ATOM 1580 O O . LYS A 1 206 ? 1.064 -8.730 -17.028 1.00 98.00 206 LYS A O 1
ATOM 1585 N N . LEU A 1 207 ? 1.538 -6.578 -16.607 1.00 98.06 207 LEU A N 1
ATOM 1586 C CA . LEU A 1 207 ? 2.944 -6.667 -17.000 1.00 98.06 207 LEU A CA 1
ATOM 1587 C C . LEU A 1 207 ? 3.686 -7.743 -16.197 1.00 98.06 207 LEU A C 1
ATOM 1589 O O . LEU A 1 207 ? 4.364 -8.590 -16.773 1.00 98.06 207 LEU A O 1
ATOM 1593 N N . LEU A 1 208 ? 3.526 -7.743 -14.871 1.00 97.69 208 LEU A N 1
ATOM 1594 C CA . LEU A 1 208 ? 4.123 -8.767 -14.014 1.00 97.69 208 LEU A CA 1
ATOM 1595 C C . LEU A 1 208 ? 3.567 -10.162 -14.313 1.00 97.69 208 LEU A C 1
ATOM 1597 O O . LEU A 1 208 ? 4.332 -11.121 -14.335 1.00 97.69 208 LEU A O 1
ATOM 1601 N N . ALA A 1 209 ? 2.264 -10.293 -14.562 1.00 97.12 209 ALA A N 1
ATOM 1602 C CA . ALA A 1 209 ? 1.669 -11.569 -14.941 1.00 97.12 209 ALA A CA 1
ATOM 1603 C C . ALA A 1 209 ? 2.237 -12.091 -16.271 1.00 97.12 209 AL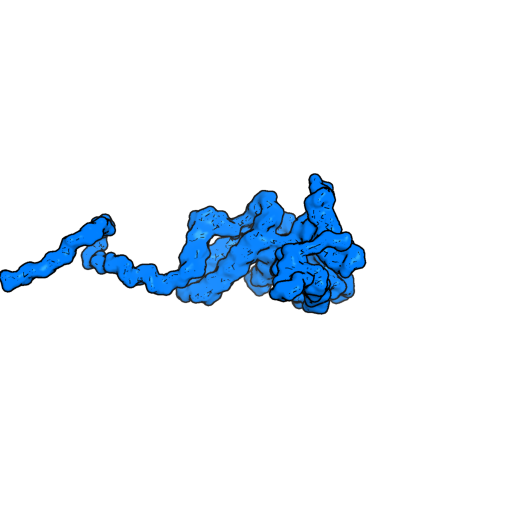A A C 1
ATOM 1605 O O . ALA A 1 209 ? 2.628 -13.253 -16.340 1.00 97.12 209 ALA A O 1
ATOM 1606 N N . ASP A 1 210 ? 2.340 -11.235 -17.288 1.00 96.94 210 ASP A N 1
ATOM 1607 C CA . ASP A 1 210 ? 2.819 -11.598 -18.623 1.00 96.94 210 ASP A CA 1
ATOM 1608 C C . ASP A 1 210 ? 4.308 -11.996 -18.603 1.00 96.94 210 ASP A C 1
ATOM 1610 O O . ASP A 1 210 ? 4.701 -12.955 -19.266 1.00 96.94 210 ASP A O 1
ATOM 1614 N N . VAL A 1 211 ? 5.140 -11.297 -17.820 1.00 96.88 211 VAL A N 1
ATOM 1615 C CA . VAL A 1 211 ? 6.592 -11.547 -17.753 1.00 96.88 211 VAL A CA 1
ATOM 1616 C C . VAL A 1 211 ? 6.947 -12.688 -16.795 1.00 96.88 211 VAL A C 1
ATOM 1618 O O . VAL A 1 211 ? 7.816 -13.504 -17.099 1.00 96.88 211 VAL A O 1
ATOM 1621 N N . CYS A 1 212 ? 6.297 -12.768 -15.630 1.00 97.62 212 CYS A N 1
ATOM 1622 C CA . CYS A 1 212 ? 6.676 -13.725 -14.589 1.00 97.62 212 CYS A CA 1
ATOM 1623 C C . CYS A 1 212 ? 6.008 -15.100 -14.736 1.00 97.62 212 CYS A C 1
ATOM 1625 O O . CYS A 1 212 ? 6.340 -16.014 -13.974 1.00 97.62 212 CYS A O 1
ATOM 1627 N N . GLN A 1 213 ? 5.049 -15.278 -15.647 1.00 97.75 213 GLN A N 1
ATOM 1628 C CA . GLN A 1 213 ? 4.339 -16.548 -15.778 1.00 97.75 213 GLN A CA 1
ATOM 1629 C C . GLN A 1 213 ? 5.238 -17.677 -16.282 1.00 97.75 213 GLN A C 1
ATOM 1631 O O . GLN A 1 213 ? 5.952 -17.579 -17.276 1.00 97.75 213 GLN A O 1
ATOM 1636 N N . THR A 1 214 ? 5.153 -18.807 -15.589 1.00 97.00 214 THR A N 1
ATOM 1637 C CA . THR A 1 214 ? 5.829 -20.053 -15.949 1.00 97.00 214 THR A CA 1
ATOM 1638 C C . THR A 1 214 ? 4.863 -21.016 -16.648 1.00 97.00 214 THR A C 1
ATOM 1640 O O . THR A 1 214 ? 3.648 -20.910 -16.462 1.00 97.00 214 THR A O 1
ATOM 1643 N N . PRO A 1 215 ? 5.363 -22.051 -17.356 1.00 97.25 215 PRO A N 1
ATOM 1644 C CA . PRO A 1 215 ? 4.513 -23.087 -17.958 1.00 97.25 215 PRO A CA 1
ATOM 1645 C C . PRO A 1 215 ? 3.611 -23.843 -16.968 1.00 97.25 215 PRO A C 1
ATOM 1647 O O . PRO A 1 215 ? 2.666 -24.506 -17.382 1.00 97.25 215 PRO A O 1
ATOM 1650 N N . SER A 1 216 ? 3.897 -23.761 -15.663 1.00 96.75 216 SER A N 1
ATOM 1651 C CA . SER A 1 216 ? 3.063 -24.355 -14.609 1.00 96.75 216 SER A CA 1
ATOM 1652 C C . SER A 1 216 ? 1.789 -23.554 -14.305 1.00 96.75 216 SER A C 1
ATOM 1654 O O . SER A 1 216 ? 0.922 -24.041 -13.585 1.00 96.75 216 SER A O 1
ATOM 1656 N N . GLY A 1 217 ? 1.687 -22.321 -14.812 1.00 95.06 217 GLY A N 1
ATOM 1657 C CA . GLY A 1 217 ? 0.644 -21.358 -14.456 1.00 95.06 217 GLY A CA 1
ATOM 1658 C C . GLY A 1 217 ? 0.968 -20.512 -13.218 1.00 95.06 217 GLY A C 1
ATOM 1659 O O . GLY A 1 217 ? 0.245 -19.559 -12.940 1.00 95.06 217 GLY A O 1
ATOM 1660 N N . LEU A 1 218 ? 2.055 -20.813 -12.496 1.00 97.56 218 LEU A N 1
ATOM 1661 C CA . LEU A 1 218 ? 2.567 -19.984 -11.399 1.00 97.56 218 LEU A CA 1
ATOM 1662 C C . LEU A 1 218 ? 3.422 -18.824 -11.916 1.00 97.56 218 LEU A C 1
ATOM 1664 O O . LEU A 1 218 ? 4.014 -18.918 -12.994 1.00 97.56 218 LEU A O 1
ATOM 1668 N N . LEU A 1 219 ? 3.536 -17.775 -11.105 1.00 97.88 219 LEU A N 1
ATOM 1669 C CA . LEU A 1 219 ? 4.388 -16.615 -11.360 1.00 97.88 219 LEU A CA 1
ATOM 1670 C C . LEU A 1 219 ? 5.698 -16.730 -10.561 1.00 97.88 219 LEU A C 1
ATOM 1672 O O . LEU A 1 219 ? 5.666 -17.083 -9.379 1.00 97.88 219 LEU A O 1
ATOM 1676 N N . VAL A 1 220 ? 6.842 -16.414 -11.174 1.00 97.56 220 VAL A N 1
ATOM 1677 C CA . VAL A 1 220 ? 8.086 -16.169 -10.423 1.00 97.56 220 VAL A CA 1
ATOM 1678 C C . VAL A 1 220 ? 7.989 -14.856 -9.640 1.00 97.56 220 VAL A C 1
ATOM 1680 O O . VAL A 1 220 ? 7.220 -13.970 -9.995 1.00 97.56 220 VAL A O 1
ATOM 1683 N N . HIS A 1 221 ? 8.763 -14.732 -8.558 1.00 96.06 221 HIS A N 1
ATOM 1684 C CA . HIS A 1 221 ? 8.637 -13.649 -7.566 1.00 96.06 221 HIS A CA 1
ATOM 1685 C C . HIS A 1 221 ? 8.720 -12.229 -8.155 1.00 96.06 221 HIS A C 1
ATOM 1687 O O . HIS A 1 221 ? 8.033 -11.313 -7.703 1.00 96.06 221 HIS A O 1
ATOM 1693 N N . GLY A 1 222 ? 9.541 -12.055 -9.181 1.00 95.56 222 GLY A N 1
ATOM 1694 C CA . GLY A 1 222 ? 9.765 -10.804 -9.885 1.00 95.56 222 GLY A CA 1
ATOM 1695 C C . GLY A 1 222 ? 10.632 -11.056 -11.110 1.00 95.56 222 GLY A C 1
ATOM 1696 O O . GLY A 1 222 ? 10.991 -12.203 -11.390 1.00 95.56 222 GLY A O 1
ATOM 1697 N N . TYR A 1 223 ? 10.982 -9.992 -11.817 1.00 95.12 223 TYR A N 1
ATOM 1698 C CA . TYR A 1 223 ? 11.851 -10.070 -12.983 1.00 95.12 223 TYR A CA 1
ATOM 1699 C C . TYR A 1 223 ? 12.905 -8.959 -12.979 1.00 95.12 223 TYR A C 1
ATOM 1701 O O . TYR A 1 223 ? 12.701 -7.878 -12.414 1.00 95.12 223 TYR A O 1
ATOM 1709 N N . ASP A 1 224 ? 14.029 -9.272 -13.618 1.00 93.06 224 ASP A N 1
ATOM 1710 C CA . ASP A 1 224 ? 15.059 -8.330 -14.049 1.00 93.06 224 ASP A CA 1
ATOM 1711 C C . ASP A 1 224 ? 14.890 -8.159 -15.573 1.00 93.06 224 ASP A C 1
ATOM 1713 O O . ASP A 1 224 ? 14.907 -9.183 -16.265 1.00 93.06 224 ASP A O 1
ATOM 1717 N N . PRO A 1 225 ? 14.581 -6.947 -16.072 1.00 87.56 225 PRO A N 1
ATOM 1718 C CA . PRO A 1 225 ? 14.330 -6.662 -17.489 1.00 87.56 225 PRO A CA 1
ATOM 1719 C C . PRO A 1 225 ? 15.441 -7.084 -18.457 1.00 87.56 225 PRO A C 1
ATOM 1721 O O . PRO A 1 225 ? 16.636 -6.934 -18.119 1.00 87.56 225 PRO A O 1
#

pLDDT: mean 85.55, std 18.91, range [29.45, 98.06]

Organism: Hortaea werneckii (NCBI:txid91943)

Foldseek 3Di:
DDDDDDDDDDDDDDDDDPDPPDPPPPPPDDPLLVVLVVCVVVCHLQEADPDLLRLLVNLVNLVSLVVSLVPDPDPVSNVVSVVSSVNHLLRHLQVQLALVVLLQGFLSNLSSLLSLLVCCVPDDDPSSVSSNVSNLSNLLVFDAAPLRAGFRHNNPVCCVPGPNKHFPSSLVRQQSSLASSVVVDPDPDVSSVCRGHNVNSVVNNVSQLVPQADPVRDGDGIDRD

InterPro domains:
  IPR012341 Six-hairpin glycosidase-like superfamily [G3DSA:1.50.10.10] (30-225)
  IPR052043 Polysaccharide Degradation Enzymes [PTHR33886] (28-224)

Sequence (225 aa):
MKLMQCLTSAFCLALVEGRCICLGDLHNESLALRMVESNIARQQGAALTTASTGFIQLGLFQQALRAAINATSNSTQKLEWSAYLRNGITSSAPSFLNASLNAKRPLDRFSLGTNYILQSENEDDDALSGAIEALEQSALLQPRNDNGGLWYYNNVNNLSAYHNLSYLDGMFSYAPFALLASEYDISNNTDLQLALGAENAWQQIKLLADVCQTPSGLLVHGYDP